Protein AF-A0A955PTB5-F1 (afdb_monomer_lite)

Radius of gyration: 37.7 Å; chains: 1; bounding box: 106×89×121 Å

Secondary structure (DSSP, 8-state):
----------------------------HHHHHHHHHHHHHHHHHHHHHHHHHHHHHHHHHHHHHHHHHHHHHHHHHHHHHHHHTT-HHHHHHHHHHHHTSTT--EEEEE-TTS-EEEEEE--EEEETTTTEEETTS-----GGGGHHHHS---TTS--PPEEEEEEEETTEEEEEE---TT--S-----TTPPEEEEEE----------HHHHHHHHHHHHHTSSS--

Foldseek 3Di:
DDDDDDDDDDDDDDDDDDPPPPPPDPQPPVNVVVVVVVVVVVVVVVVVVVVVVVVVVVVVVVVLVVVVQVLQVVCLVVCLVVLVVLVLVVVAVSQVVVVVPLQDAKDFRAHLVLHTSDIDGQADQDDPVVSHHDRVHGADADSVVCPVVSPDDDPPDDFGWDKWKWKDDPVDRYTDTPPPPDDPDDPPPRVRIDIHIDTHTDRDDDPPPPVVVVVVVVVVVVVVVPPDD

Sequence (229 aa):
MSVFSPRLPQPSSPLRTAPTAMPRGFLSLRAKFSLFVSLVIVLACSSLSGYLIQQEAEVMKGALLKTGMILVKTLNKVSVNRLIIQDTHYLEAMLDGALSAPEVIYAIARDQQGHVLVRKTKGKLVDTTKLTRDETQPIFPDDSLTEGLLSPARPNSKIEPLVTVLHTSPLKEGLLPDRSAERKGAEKFSIGSETIYDLALPVYRQERRLPTIDLLSEETLQDSRTVST

pLDDT: mean 73.27, std 17.28, range [37.66, 94.81]

Structure (mmCIF, N/CA/C/O backbone):
data_AF-A0A955PTB5-F1
#
_entry.id   AF-A0A955PTB5-F1
#
loop_
_atom_site.group_PDB
_atom_site.id
_atom_site.type_symbol
_atom_site.label_atom_id
_atom_site.label_alt_id
_atom_site.label_comp_id
_atom_site.label_asym_id
_atom_site.label_entity_id
_atom_site.label_seq_id
_atom_site.pdbx_PDB_ins_code
_atom_site.Cartn_x
_atom_site.Cartn_y
_atom_site.Cartn_z
_atom_site.occupancy
_atom_site.B_iso_or_equiv
_atom_site.auth_seq_id
_atom_site.auth_comp_id
_atom_site.auth_asym_id
_atom_site.auth_atom_id
_atom_site.pdbx_PDB_model_num
ATOM 1 N N . MET A 1 1 ? 71.196 -41.287 -84.121 1.00 42.47 1 MET A N 1
ATOM 2 C CA . MET A 1 1 ? 71.663 -39.954 -83.688 1.00 42.47 1 MET A CA 1
ATOM 3 C C . MET A 1 1 ? 70.924 -39.589 -82.415 1.00 42.47 1 MET A C 1
ATOM 5 O O . MET A 1 1 ? 69.705 -39.504 -82.421 1.00 42.47 1 MET A O 1
ATOM 9 N N . SER A 1 2 ? 71.678 -39.508 -81.327 1.00 40.59 2 SER A N 1
ATOM 10 C CA . SER A 1 2 ? 71.269 -39.240 -79.951 1.00 40.59 2 SER A CA 1
ATOM 11 C C . SER A 1 2 ? 71.511 -37.775 -79.590 1.00 40.59 2 SER A C 1
ATOM 13 O O . SER A 1 2 ? 72.622 -37.306 -79.813 1.00 40.59 2 SER A O 1
ATOM 15 N N . VAL A 1 3 ? 70.545 -37.117 -78.949 1.00 44.41 3 VAL A N 1
ATOM 16 C CA . VAL A 1 3 ? 70.729 -36.000 -77.992 1.00 44.41 3 VAL A CA 1
ATOM 17 C C . VAL A 1 3 ? 69.474 -36.059 -77.095 1.00 44.41 3 VAL A C 1
ATOM 19 O O . VAL A 1 3 ? 68.382 -35.857 -77.606 1.00 44.41 3 VAL A O 1
ATOM 22 N N . PHE A 1 4 ? 69.427 -36.635 -75.889 1.00 40.72 4 PHE A N 1
ATOM 23 C CA . PHE A 1 4 ? 70.147 -36.448 -74.616 1.00 40.72 4 PHE A CA 1
ATOM 24 C C . PHE A 1 4 ? 69.832 -35.133 -73.860 1.00 40.72 4 PHE A C 1
ATOM 26 O O . PHE A 1 4 ? 70.528 -34.143 -74.034 1.00 40.72 4 PHE A O 1
ATOM 33 N N . SER A 1 5 ? 68.841 -35.246 -72.949 1.00 44.94 5 SER A N 1
ATOM 34 C CA . SER A 1 5 ? 68.784 -34.718 -71.558 1.00 44.94 5 SER A CA 1
ATOM 35 C C . SER A 1 5 ? 68.643 -33.196 -71.305 1.00 44.94 5 SER A C 1
ATOM 37 O O . SER A 1 5 ? 68.989 -32.418 -72.183 1.00 44.94 5 SER A O 1
ATOM 39 N N . PRO A 1 6 ? 68.177 -32.732 -70.110 1.00 54.66 6 PRO A N 1
ATOM 40 C CA . PRO A 1 6 ? 68.078 -33.459 -68.834 1.00 54.66 6 PRO A CA 1
ATOM 41 C C . PRO A 1 6 ? 66.772 -33.294 -68.022 1.00 54.66 6 PRO A C 1
ATOM 43 O O . PRO A 1 6 ? 65.914 -32.451 -68.267 1.00 54.66 6 PRO A O 1
ATOM 46 N N . ARG A 1 7 ? 66.677 -34.137 -66.989 1.00 45.28 7 ARG A N 1
ATOM 47 C CA . ARG A 1 7 ? 65.735 -34.089 -65.863 1.00 45.28 7 ARG A CA 1
ATOM 48 C C . ARG A 1 7 ? 66.449 -33.511 -64.625 1.00 45.28 7 ARG A C 1
ATOM 50 O O . ARG A 1 7 ? 67.647 -33.746 -64.491 1.00 45.28 7 ARG A O 1
ATOM 57 N N . LEU A 1 8 ? 65.645 -32.966 -63.694 1.00 48.41 8 LEU A N 1
ATOM 58 C CA . LEU A 1 8 ? 65.881 -32.678 -62.249 1.00 48.41 8 LEU A CA 1
ATOM 59 C C . LEU A 1 8 ? 66.489 -31.299 -61.895 1.00 48.41 8 LEU A C 1
ATOM 61 O O . LEU A 1 8 ? 67.198 -30.756 -62.737 1.00 48.41 8 LEU A O 1
ATOM 65 N N . PRO A 1 9 ? 66.265 -30.728 -60.677 1.00 47.78 9 PRO A N 1
ATOM 66 C CA . PRO A 1 9 ? 65.676 -31.305 -59.447 1.00 47.78 9 PRO A CA 1
ATOM 67 C C . PRO A 1 9 ? 64.563 -30.465 -58.748 1.00 47.78 9 PRO A C 1
ATOM 69 O O . PRO A 1 9 ? 64.366 -29.286 -59.021 1.00 47.78 9 PRO A O 1
ATOM 72 N N . GLN A 1 10 ? 63.855 -31.085 -57.790 1.00 54.22 10 GLN A N 1
ATOM 73 C CA . GLN A 1 10 ? 63.069 -30.406 -56.738 1.00 54.22 10 GLN A CA 1
ATOM 74 C C . GLN A 1 10 ? 63.973 -29.606 -55.781 1.00 54.22 10 GLN A C 1
ATOM 76 O O . GLN A 1 10 ? 65.115 -30.006 -55.547 1.00 54.22 10 GLN A O 1
ATOM 81 N N . PRO A 1 11 ? 63.408 -28.598 -55.092 1.00 49.19 11 PRO A N 1
ATOM 82 C CA . PRO A 1 11 ? 63.666 -28.460 -53.663 1.00 49.19 11 PRO A CA 1
ATOM 83 C C . PRO A 1 11 ? 62.384 -28.336 -52.820 1.00 49.19 11 PRO A C 1
ATOM 85 O O . PRO A 1 11 ? 61.310 -27.940 -53.264 1.00 49.19 11 PRO A O 1
ATOM 88 N N . SER A 1 12 ? 62.558 -28.740 -51.573 1.00 46.41 12 SER A N 1
ATOM 89 C CA . SER A 1 12 ? 61.626 -29.009 -50.482 1.00 46.41 12 SER A CA 1
ATOM 90 C C . SER A 1 12 ? 61.114 -27.780 -49.702 1.00 46.41 12 SER A C 1
ATOM 92 O O . SER A 1 12 ? 61.920 -26.917 -49.363 1.00 46.41 12 SER A O 1
ATOM 94 N N . SER A 1 13 ? 59.843 -27.852 -49.256 1.00 46.00 13 SER A N 1
ATOM 95 C CA . SER A 1 13 ? 59.276 -27.271 -48.002 1.00 46.00 13 SER A CA 1
ATOM 96 C C . SER A 1 13 ? 59.160 -25.727 -47.894 1.00 46.00 13 SER A C 1
ATOM 98 O O . SER A 1 13 ? 59.778 -25.034 -48.695 1.00 46.00 13 SER A O 1
ATOM 100 N N . PRO A 1 14 ? 58.446 -25.118 -46.905 1.00 47.97 14 PRO A N 1
ATOM 101 C CA . PRO A 1 14 ? 57.548 -25.642 -45.865 1.00 47.97 14 PRO A CA 1
ATOM 102 C C . PRO A 1 14 ? 56.158 -24.944 -45.792 1.00 47.97 14 PRO A C 1
ATOM 104 O O . PRO A 1 14 ? 55.876 -23.931 -46.428 1.00 47.97 14 PRO A O 1
ATOM 107 N N . LEU A 1 15 ? 55.307 -25.499 -44.927 1.00 51.06 15 LEU A N 1
ATOM 108 C CA . LEU A 1 15 ? 54.172 -24.884 -44.231 1.00 51.06 15 LEU A CA 1
ATOM 109 C C . LEU A 1 15 ? 54.297 -23.351 -44.055 1.00 51.06 15 LEU A C 1
ATOM 111 O O . LEU A 1 15 ? 55.147 -22.877 -43.302 1.00 51.06 15 LEU A O 1
ATOM 115 N N . ARG A 1 16 ? 53.400 -22.573 -44.675 1.00 39.41 16 ARG A N 1
ATOM 116 C CA . ARG A 1 16 ? 53.134 -21.183 -44.278 1.00 39.41 16 ARG A CA 1
ATOM 117 C C . ARG A 1 16 ? 51.718 -21.122 -43.728 1.00 39.41 16 ARG A C 1
ATOM 119 O O . ARG A 1 16 ? 50.746 -21.007 -44.468 1.00 39.41 16 ARG A O 1
ATOM 126 N N . THR A 1 17 ? 51.628 -21.252 -42.409 1.00 50.12 17 THR A N 1
ATOM 127 C CA . THR A 1 17 ? 50.539 -20.709 -41.601 1.00 50.12 17 THR A CA 1
ATOM 128 C C . THR A 1 17 ? 50.196 -19.327 -42.144 1.00 50.12 17 THR A C 1
ATOM 130 O O . THR A 1 17 ? 51.032 -18.425 -42.120 1.00 50.12 17 THR A O 1
ATOM 133 N N . ALA A 1 18 ? 48.990 -19.165 -42.687 1.00 47.66 18 ALA A N 1
ATOM 134 C CA . ALA A 1 18 ? 48.447 -17.839 -42.910 1.00 47.66 18 ALA A CA 1
ATOM 135 C C . ALA A 1 18 ? 48.370 -17.182 -41.524 1.00 47.66 18 ALA A C 1
ATOM 137 O O . ALA A 1 18 ? 47.635 -17.685 -40.670 1.00 47.66 18 ALA A O 1
ATOM 138 N N . PRO A 1 19 ? 49.139 -16.117 -41.240 1.00 47.72 19 PRO A N 1
A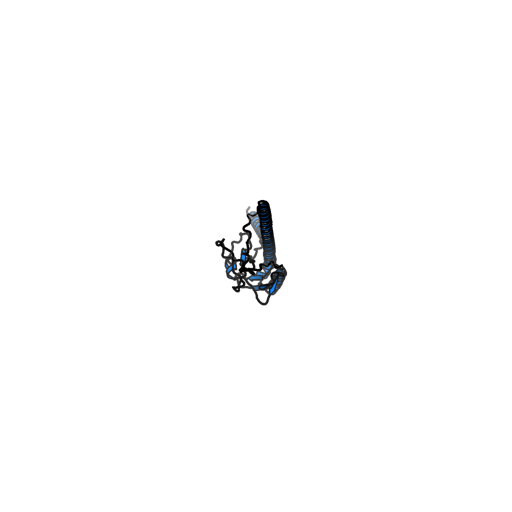TOM 139 C CA . PRO A 1 19 ? 48.825 -15.318 -40.081 1.00 47.72 19 PRO A CA 1
ATOM 140 C C . PRO A 1 19 ? 47.444 -14.741 -40.363 1.00 47.72 19 PRO A C 1
ATOM 142 O O . PRO A 1 19 ? 47.218 -14.139 -41.416 1.00 47.72 19 PRO A O 1
ATOM 145 N N . THR A 1 20 ? 46.516 -14.967 -39.441 1.00 51.47 20 THR A N 1
ATOM 146 C CA . THR A 1 20 ? 45.259 -14.240 -39.324 1.00 51.47 20 THR A CA 1
ATOM 147 C C . THR A 1 20 ? 45.619 -12.761 -39.269 1.00 51.47 20 THR A C 1
ATOM 149 O O . THR A 1 20 ? 45.890 -12.199 -38.207 1.00 51.47 20 THR A O 1
ATOM 152 N N . ALA A 1 21 ? 45.732 -12.139 -40.440 1.00 43.44 21 ALA A N 1
ATOM 153 C CA . ALA A 1 21 ? 45.912 -10.717 -40.586 1.00 43.44 21 ALA A CA 1
ATOM 154 C C . ALA A 1 21 ? 44.583 -10.106 -40.161 1.00 43.44 21 ALA A C 1
ATOM 156 O O . ALA A 1 21 ? 43.706 -9.862 -40.979 1.00 43.44 21 ALA A O 1
ATOM 157 N N . MET A 1 22 ? 44.420 -9.926 -38.850 1.00 55.88 22 MET A N 1
ATOM 158 C CA . MET A 1 22 ? 43.481 -8.970 -38.292 1.00 55.88 22 MET A CA 1
ATOM 159 C C . MET A 1 22 ? 43.759 -7.661 -39.028 1.00 55.88 22 MET A C 1
ATOM 161 O O . MET A 1 22 ? 44.851 -7.104 -38.850 1.00 55.88 22 MET A O 1
ATOM 165 N N . PRO A 1 23 ? 42.852 -7.177 -39.891 1.00 50.97 23 PRO A N 1
ATOM 166 C CA . PRO A 1 23 ? 43.080 -5.910 -40.537 1.00 50.97 23 PRO A CA 1
ATOM 167 C C . PRO A 1 23 ? 42.984 -4.855 -39.436 1.00 50.97 23 PRO A C 1
ATOM 169 O O . PRO A 1 23 ? 41.899 -4.430 -39.047 1.00 50.97 23 PRO A O 1
ATOM 172 N N . ARG A 1 24 ? 44.136 -4.397 -38.934 1.00 56.50 24 ARG A N 1
ATOM 173 C CA . ARG A 1 24 ? 44.277 -3.067 -38.331 1.00 56.50 24 ARG A CA 1
ATOM 174 C C . ARG A 1 24 ? 44.126 -2.045 -39.459 1.00 56.50 24 ARG A C 1
ATOM 176 O O . ARG A 1 24 ? 45.070 -1.372 -39.854 1.00 56.50 24 ARG A O 1
ATOM 183 N N . GLY A 1 25 ? 42.934 -2.015 -40.045 1.00 54.41 25 GLY A N 1
ATOM 184 C CA . GLY A 1 25 ? 42.531 -1.047 -41.042 1.00 54.41 25 GLY A CA 1
ATOM 185 C C . GLY A 1 25 ? 42.157 0.230 -40.319 1.00 54.41 25 GLY A C 1
ATOM 186 O O . GLY A 1 25 ? 41.297 0.226 -39.439 1.00 54.41 25 GLY A O 1
ATOM 187 N N . PHE A 1 26 ? 42.809 1.329 -40.679 1.00 57.47 26 PHE A N 1
ATOM 188 C CA . PHE A 1 26 ? 42.337 2.661 -40.346 1.00 57.47 26 PHE A CA 1
ATOM 189 C C . PHE A 1 26 ? 40.867 2.761 -40.775 1.00 57.47 26 PHE A C 1
ATOM 191 O O . PHE A 1 26 ? 40.5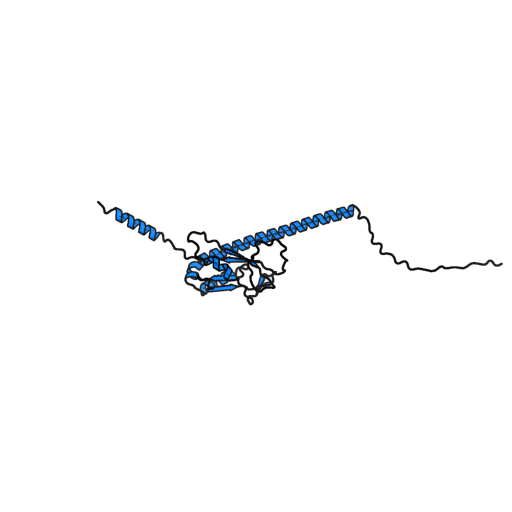65 2.783 -41.966 1.00 57.47 26 PHE A O 1
ATOM 198 N N . LEU A 1 27 ? 39.948 2.748 -39.803 1.00 59.88 27 LEU A N 1
ATOM 199 C CA . LEU A 1 27 ? 38.515 2.897 -40.046 1.00 59.88 27 LEU A CA 1
ATOM 200 C C . LEU A 1 27 ? 38.305 4.167 -40.876 1.00 59.88 27 LEU A C 1
ATOM 202 O O . LEU A 1 27 ? 38.602 5.271 -40.410 1.00 59.88 27 LEU A O 1
ATOM 206 N N . SER A 1 28 ? 37.839 3.988 -42.115 1.00 70.12 28 SER A N 1
ATOM 207 C CA . SER A 1 28 ? 37.487 5.068 -43.039 1.00 70.12 28 SER A CA 1
ATOM 208 C C . SER A 1 28 ? 36.640 6.121 -42.320 1.00 70.12 28 SER A C 1
ATOM 210 O O . SER A 1 28 ? 35.804 5.780 -41.481 1.00 70.12 28 SER A O 1
ATOM 212 N N . LEU A 1 29 ? 36.828 7.403 -42.650 1.00 73.94 29 LEU A N 1
ATOM 213 C CA . LEU A 1 29 ? 36.071 8.524 -42.073 1.00 73.94 29 LEU A CA 1
ATOM 214 C C . LEU A 1 29 ? 34.550 8.269 -42.105 1.00 73.94 29 LEU A C 1
ATOM 216 O O . LEU A 1 29 ? 33.837 8.633 -41.174 1.00 73.94 29 LEU A O 1
ATOM 220 N N . ARG A 1 30 ? 34.075 7.554 -43.137 1.00 80.88 30 ARG A N 1
ATOM 221 C CA . ARG A 1 30 ? 32.679 7.117 -43.292 1.00 80.88 30 ARG A CA 1
ATOM 222 C C . ARG A 1 30 ? 32.228 6.147 -42.193 1.00 80.88 30 ARG A C 1
ATOM 224 O O . ARG A 1 30 ? 31.132 6.301 -41.669 1.00 80.88 30 ARG A O 1
ATOM 231 N N . ALA A 1 31 ? 33.075 5.193 -41.806 1.00 83.56 31 ALA A N 1
ATOM 232 C CA . ALA A 1 31 ? 32.787 4.256 -40.718 1.00 83.56 31 ALA A CA 1
ATOM 233 C C . ALA A 1 31 ? 32.791 4.961 -39.352 1.00 83.56 31 ALA A C 1
ATOM 235 O O . ALA A 1 31 ? 31.928 4.694 -38.523 1.00 83.56 31 ALA A O 1
ATOM 236 N N . LYS A 1 32 ? 33.708 5.916 -39.138 1.00 83.50 32 LYS A N 1
ATOM 237 C CA . LYS A 1 32 ? 33.742 6.740 -37.917 1.00 83.50 32 LYS A CA 1
ATOM 238 C C . LYS A 1 32 ? 32.511 7.640 -37.793 1.00 83.50 32 LYS A C 1
ATOM 240 O O . LYS A 1 32 ? 31.937 7.721 -36.714 1.00 83.50 32 LYS A O 1
ATOM 245 N N . PHE A 1 33 ? 32.086 8.266 -38.892 1.00 88.00 33 PHE A N 1
ATOM 246 C CA . PHE A 1 33 ? 30.862 9.068 -38.935 1.00 88.00 33 PHE A CA 1
ATOM 247 C C . PHE A 1 33 ? 29.620 8.209 -38.677 1.00 88.00 33 PHE A C 1
ATOM 249 O O . PHE A 1 33 ? 28.802 8.558 -37.834 1.00 88.00 33 PHE A O 1
ATOM 256 N N . SER A 1 34 ? 29.515 7.048 -39.329 1.00 89.56 34 SER A N 1
ATOM 257 C CA . SER A 1 34 ? 28.403 6.118 -39.104 1.00 89.56 34 SER A CA 1
ATOM 258 C C . SER A 1 34 ? 28.340 5.633 -37.653 1.00 89.56 34 SER A C 1
ATOM 260 O O . SER A 1 34 ? 27.254 5.578 -37.081 1.00 89.56 34 SER A O 1
ATOM 262 N N . LEU A 1 35 ? 29.488 5.320 -37.043 1.00 89.00 35 LEU A N 1
ATOM 263 C CA . LEU A 1 35 ? 29.558 4.912 -35.641 1.00 89.00 35 LEU A CA 1
ATOM 264 C C . LEU A 1 35 ? 29.152 6.063 -34.717 1.00 89.00 35 LEU A C 1
ATOM 266 O O . LEU A 1 35 ? 28.338 5.862 -33.821 1.00 89.00 35 LEU A O 1
ATOM 270 N N . PHE A 1 36 ? 29.647 7.275 -34.973 1.00 91.50 36 PHE A N 1
ATOM 271 C CA . PHE A 1 36 ? 29.280 8.466 -34.209 1.00 91.50 36 PHE A CA 1
ATOM 272 C C . PHE A 1 36 ? 27.771 8.738 -34.256 1.00 91.50 36 PHE A C 1
ATOM 274 O O . PHE A 1 36 ? 27.152 8.910 -33.210 1.00 91.50 36 PHE A O 1
ATOM 281 N N . VAL A 1 37 ? 27.158 8.695 -35.442 1.00 91.12 37 VAL A N 1
ATOM 282 C CA . VAL A 1 37 ? 25.707 8.885 -35.594 1.00 91.12 37 VAL A CA 1
ATOM 283 C C . VAL A 1 37 ? 24.931 7.796 -34.851 1.00 91.12 37 VAL A C 1
ATOM 285 O O . VAL A 1 37 ? 23.993 8.111 -34.123 1.00 91.12 37 VAL A O 1
ATOM 288 N N . SER A 1 38 ? 25.344 6.528 -34.959 1.00 92.88 38 SER A N 1
ATOM 289 C CA . SER A 1 38 ? 24.692 5.438 -34.221 1.00 92.88 38 SER A CA 1
ATOM 290 C C . SER A 1 38 ? 24.800 5.612 -32.703 1.00 92.88 38 SER A C 1
ATOM 292 O O . SER A 1 38 ? 23.820 5.407 -31.994 1.00 92.88 38 SER A O 1
ATOM 294 N N . LEU A 1 39 ? 25.955 6.069 -32.207 1.00 92.62 39 LEU A N 1
ATOM 295 C CA . LEU A 1 39 ? 26.175 6.336 -30.789 1.00 92.62 39 LEU A CA 1
ATOM 296 C C . LEU A 1 39 ? 25.266 7.463 -30.292 1.00 92.62 39 LEU A C 1
ATOM 298 O O . LEU A 1 39 ? 24.661 7.334 -29.232 1.00 92.62 39 LEU A O 1
ATOM 302 N N . VAL A 1 40 ? 25.135 8.542 -31.069 1.00 94.81 40 VAL A N 1
ATOM 303 C CA . VAL A 1 40 ? 24.234 9.657 -30.745 1.00 94.81 40 VAL A CA 1
ATOM 304 C C . VAL A 1 40 ? 22.781 9.183 -30.683 1.00 94.81 40 VAL A C 1
ATOM 306 O O . VAL A 1 40 ? 22.076 9.537 -29.741 1.00 94.81 40 VAL A O 1
ATOM 309 N N . ILE A 1 41 ? 22.343 8.341 -31.625 1.00 94.50 41 ILE A N 1
ATOM 310 C CA . ILE A 1 41 ? 20.986 7.772 -31.615 1.00 94.50 41 ILE A CA 1
ATOM 311 C C . ILE A 1 41 ? 20.772 6.905 -30.369 1.00 94.50 41 ILE A C 1
ATOM 313 O O . ILE A 1 41 ? 19.784 7.094 -29.667 1.00 94.50 41 ILE A O 1
ATOM 317 N N . VAL A 1 42 ? 21.703 6.001 -30.046 1.00 94.62 42 VAL A N 1
ATOM 318 C CA . VAL A 1 42 ? 21.603 5.145 -28.851 1.00 94.62 42 VAL A CA 1
ATOM 319 C C . VAL A 1 42 ? 21.555 5.984 -27.574 1.00 94.62 42 VAL A C 1
ATOM 321 O O . VAL A 1 42 ? 20.728 5.715 -26.705 1.00 94.62 42 VAL A O 1
ATOM 324 N N . LEU A 1 43 ? 22.378 7.032 -27.469 1.00 93.06 43 LEU A N 1
ATOM 325 C CA . LEU A 1 43 ? 22.353 7.950 -26.329 1.00 93.06 43 LEU A CA 1
ATOM 326 C C . LEU A 1 43 ? 21.020 8.695 -26.224 1.00 93.06 43 LEU A C 1
ATOM 328 O O . LEU A 1 43 ? 20.468 8.789 -25.127 1.00 93.06 43 LEU A O 1
ATOM 332 N N . ALA A 1 44 ? 20.477 9.182 -27.340 1.00 93.69 44 ALA A N 1
ATOM 333 C CA . ALA A 1 44 ? 19.186 9.861 -27.366 1.00 93.69 44 ALA A CA 1
ATOM 334 C C . ALA A 1 44 ? 18.046 8.915 -26.957 1.00 93.69 44 ALA A C 1
ATOM 336 O O . ALA A 1 44 ? 17.261 9.250 -26.071 1.00 93.69 44 ALA A O 1
ATOM 337 N N . CYS A 1 45 ? 17.993 7.708 -27.528 1.00 91.94 45 CYS A N 1
ATOM 338 C CA . CYS A 1 45 ? 16.999 6.691 -27.187 1.00 91.94 45 CYS A CA 1
ATOM 339 C C . CYS A 1 45 ? 17.122 6.229 -25.731 1.00 91.94 45 CYS A C 1
ATOM 341 O O . CYS A 1 45 ? 16.105 6.062 -25.063 1.00 91.94 45 CYS A O 1
ATOM 343 N N . SER A 1 46 ? 18.342 6.062 -25.217 1.00 91.00 46 SER A N 1
ATOM 344 C CA . SER A 1 46 ? 18.581 5.708 -23.815 1.00 91.00 46 SER A CA 1
ATOM 345 C C . SER A 1 46 ? 18.141 6.826 -22.871 1.00 91.00 46 SER A C 1
ATOM 347 O O . SER A 1 46 ? 17.519 6.547 -21.849 1.00 91.00 46 SER A O 1
ATOM 349 N N . SER A 1 47 ? 18.437 8.082 -23.216 1.00 90.75 47 SER A N 1
ATOM 350 C CA . SER A 1 47 ? 18.037 9.251 -22.425 1.00 90.75 47 SER A CA 1
ATOM 351 C C . SER A 1 47 ? 16.520 9.394 -22.396 1.00 90.75 47 SER A C 1
ATOM 353 O O . SER A 1 47 ? 15.939 9.557 -21.328 1.00 90.75 47 SER A O 1
ATOM 355 N N . LEU A 1 48 ? 15.873 9.261 -23.557 1.00 90.62 48 LEU A N 1
ATOM 356 C CA . LEU A 1 48 ? 14.421 9.327 -23.667 1.00 90.62 48 LEU A CA 1
ATOM 357 C C . LEU A 1 48 ? 13.748 8.170 -22.920 1.00 90.62 48 LEU A C 1
ATOM 359 O O . LEU A 1 48 ? 12.807 8.406 -22.173 1.00 90.62 48 LEU A O 1
ATOM 363 N N . S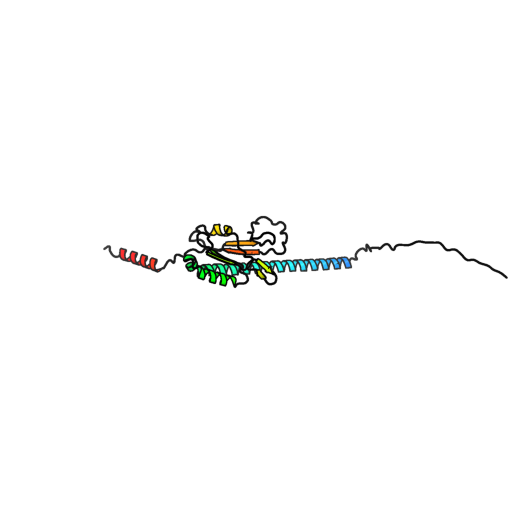ER A 1 49 ? 14.258 6.943 -23.058 1.00 89.94 49 SER A N 1
ATOM 364 C CA . SER A 1 49 ? 13.734 5.781 -22.327 1.00 89.94 49 SER A CA 1
ATOM 365 C C . SER A 1 49 ? 13.852 5.981 -20.816 1.00 89.94 49 SER A C 1
ATOM 367 O O . SER A 1 49 ? 12.886 5.767 -20.091 1.00 89.94 49 SER A O 1
ATOM 369 N N . GLY A 1 50 ? 15.008 6.454 -20.336 1.00 86.94 50 GLY A N 1
ATOM 370 C CA . GLY A 1 50 ? 15.208 6.761 -18.920 1.00 86.94 50 GLY A CA 1
ATOM 371 C C . GLY A 1 50 ? 14.285 7.873 -18.414 1.00 86.94 50 GLY A C 1
ATOM 372 O O . GLY A 1 50 ? 13.731 7.753 -17.324 1.00 86.94 50 GLY A O 1
ATOM 373 N N . TYR A 1 51 ? 14.078 8.920 -19.214 1.00 90.44 51 TYR A N 1
ATOM 374 C CA . TYR A 1 51 ? 13.179 10.026 -18.880 1.00 90.44 51 TYR A CA 1
ATOM 375 C C . TYR A 1 51 ? 11.719 9.573 -18.766 1.00 90.44 51 TYR A C 1
ATOM 377 O O . TYR A 1 51 ? 11.054 9.901 -17.787 1.00 90.44 51 TYR A O 1
ATOM 385 N N . LEU A 1 52 ? 11.237 8.774 -19.723 1.00 84.69 52 LEU A N 1
ATOM 386 C CA . LEU A 1 52 ? 9.863 8.267 -19.709 1.00 84.69 52 LEU A CA 1
ATOM 387 C C . LEU A 1 52 ? 9.600 7.370 -18.493 1.00 84.69 52 LEU A C 1
ATOM 389 O O . LEU A 1 52 ? 8.577 7.533 -17.836 1.00 84.69 52 LEU A O 1
ATOM 393 N N . ILE A 1 53 ? 10.548 6.495 -18.141 1.00 83.50 53 ILE A N 1
ATOM 394 C CA . ILE A 1 53 ? 10.442 5.630 -16.954 1.00 83.50 53 ILE A CA 1
ATOM 395 C C . ILE A 1 53 ? 10.354 6.465 -15.670 1.00 83.50 53 ILE A C 1
ATOM 397 O O . ILE A 1 53 ? 9.547 6.170 -14.791 1.00 83.50 53 ILE A O 1
ATOM 401 N N . GLN A 1 54 ? 11.168 7.518 -15.550 1.00 78.94 54 GLN A N 1
ATOM 402 C CA . GLN A 1 54 ? 11.132 8.406 -14.384 1.00 78.94 54 GLN A CA 1
ATOM 403 C C . GLN A 1 54 ? 9.805 9.161 -14.294 1.00 78.94 54 GLN A C 1
ATOM 405 O O . GLN A 1 54 ? 9.207 9.226 -13.221 1.00 78.94 54 GLN A O 1
ATOM 410 N N . GLN A 1 55 ? 9.319 9.684 -15.421 1.00 81.62 55 GLN A N 1
ATOM 411 C CA . GLN A 1 55 ? 8.058 10.413 -15.470 1.00 81.62 55 GLN A CA 1
ATOM 412 C C . GLN A 1 55 ? 6.871 9.519 -15.093 1.00 81.62 55 GLN A C 1
ATOM 414 O O . GLN A 1 55 ? 6.017 9.921 -14.303 1.00 81.62 55 GLN A O 1
ATOM 419 N N . GLU A 1 56 ? 6.820 8.299 -15.626 1.00 82.19 56 GLU A N 1
ATOM 420 C CA . GLU A 1 56 ? 5.775 7.333 -15.293 1.00 82.19 56 GLU A CA 1
ATOM 421 C C . GLU A 1 56 ? 5.814 6.958 -13.805 1.00 82.19 56 GLU A C 1
ATOM 423 O O . GLU A 1 56 ? 4.776 6.971 -13.138 1.00 82.19 56 GLU A O 1
ATOM 428 N N . ALA A 1 57 ? 7.009 6.729 -13.251 1.00 79.31 57 ALA A N 1
ATOM 429 C CA . ALA A 1 57 ? 7.184 6.423 -11.834 1.00 79.31 57 ALA A CA 1
ATOM 430 C C . ALA A 1 57 ? 6.712 7.568 -10.918 1.00 79.31 57 ALA A C 1
ATOM 432 O O . ALA A 1 57 ? 6.052 7.323 -9.904 1.00 79.31 57 ALA A O 1
ATOM 433 N N . GLU A 1 58 ? 7.003 8.825 -11.266 1.00 81.06 58 GLU A N 1
ATOM 434 C CA . GLU A 1 58 ? 6.554 9.989 -10.494 1.00 81.06 58 GLU A CA 1
ATOM 435 C C . GLU A 1 58 ? 5.035 10.171 -10.539 1.00 81.06 58 GLU A C 1
ATOM 437 O O . GLU A 1 58 ? 4.406 10.417 -9.503 1.00 81.06 58 GLU A O 1
ATOM 442 N N . VAL A 1 59 ? 4.428 10.012 -11.718 1.00 82.94 59 VAL A N 1
ATOM 443 C CA . VAL A 1 59 ? 2.972 10.103 -11.883 1.00 82.94 59 VAL A CA 1
ATOM 444 C C . VAL A 1 59 ? 2.274 8.989 -11.107 1.00 82.94 59 VAL A C 1
ATOM 446 O O . VAL A 1 59 ? 1.316 9.260 -10.378 1.00 82.94 59 VAL A O 1
ATOM 449 N N . MET A 1 60 ? 2.778 7.756 -11.197 1.00 81.88 60 MET A N 1
ATOM 450 C CA . MET A 1 60 ? 2.238 6.610 -10.467 1.00 81.88 60 MET A CA 1
ATOM 451 C C . MET A 1 60 ? 2.339 6.815 -8.952 1.00 81.88 60 MET A C 1
ATOM 453 O O . MET A 1 60 ? 1.349 6.633 -8.240 1.00 81.88 60 MET A O 1
ATOM 457 N N . LYS A 1 61 ? 3.490 7.286 -8.454 1.00 85.44 61 LYS A N 1
ATOM 458 C CA . LYS A 1 61 ? 3.675 7.651 -7.042 1.00 85.44 61 LYS A CA 1
ATOM 459 C C . LYS A 1 61 ? 2.666 8.710 -6.597 1.00 85.44 61 LYS A C 1
ATOM 461 O O . LYS A 1 61 ? 2.043 8.569 -5.544 1.00 85.44 61 LYS A O 1
ATOM 466 N N . GLY A 1 62 ? 2.497 9.772 -7.384 1.00 83.81 62 GLY A N 1
ATOM 467 C CA . GLY A 1 62 ? 1.559 10.852 -7.080 1.00 83.81 62 GLY A CA 1
ATOM 468 C C . GLY A 1 62 ? 0.110 10.367 -7.012 1.00 83.81 62 GLY A C 1
ATOM 469 O O . GLY A 1 62 ? -0.619 10.722 -6.082 1.00 83.81 62 GLY A O 1
ATOM 470 N N . ALA A 1 63 ? -0.297 9.518 -7.957 1.00 82.81 63 ALA A N 1
ATOM 471 C CA . ALA A 1 63 ? -1.620 8.906 -7.971 1.00 82.81 63 ALA A CA 1
ATOM 472 C C . ALA A 1 63 ? -1.844 8.008 -6.744 1.00 82.81 63 ALA A C 1
ATOM 474 O O . ALA A 1 63 ? -2.857 8.157 -6.061 1.00 82.81 63 ALA A O 1
ATOM 475 N N . LEU A 1 64 ? -0.874 7.149 -6.416 1.00 85.44 64 LEU A N 1
ATOM 476 C CA . LEU A 1 64 ? -0.942 6.233 -5.278 1.00 85.44 64 LEU A CA 1
ATOM 477 C C . LEU A 1 64 ? -1.098 6.983 -3.950 1.00 85.44 64 LEU A C 1
ATOM 479 O O . LEU A 1 64 ? -2.010 6.695 -3.172 1.00 85.44 64 LEU A O 1
ATOM 483 N N . LEU A 1 65 ? -0.262 8.000 -3.720 1.00 87.44 65 LEU A N 1
ATOM 484 C CA . LEU A 1 65 ? -0.345 8.828 -2.518 1.00 87.44 65 LEU A CA 1
ATOM 485 C C . LEU A 1 65 ? -1.676 9.576 -2.447 1.00 87.44 65 LEU A C 1
ATOM 487 O O . LEU A 1 65 ? -2.312 9.604 -1.396 1.00 87.44 65 LEU A O 1
ATOM 491 N N . LYS A 1 66 ? -2.145 10.153 -3.558 1.00 86.69 66 LYS A N 1
ATOM 492 C CA . LYS A 1 66 ? -3.434 10.853 -3.594 1.00 86.69 66 LYS A CA 1
ATOM 493 C C . LYS A 1 66 ? -4.591 9.918 -3.234 1.00 86.69 66 LYS A C 1
ATOM 495 O O . LYS A 1 66 ? -5.433 10.295 -2.417 1.00 86.69 66 LYS A O 1
ATOM 500 N N . THR A 1 67 ? -4.620 8.715 -3.800 1.00 86.81 67 THR A N 1
ATOM 501 C CA . THR A 1 67 ? -5.652 7.711 -3.518 1.00 86.81 67 THR A CA 1
ATOM 502 C C . THR A 1 67 ? -5.599 7.255 -2.063 1.00 86.81 67 THR A C 1
ATOM 504 O O . THR A 1 67 ? -6.619 7.322 -1.376 1.00 86.81 67 THR A O 1
ATOM 507 N N . GLY A 1 68 ? -4.416 6.902 -1.549 1.00 84.88 68 GLY A N 1
ATOM 508 C CA . GLY A 1 68 ? -4.238 6.512 -0.146 1.00 84.88 68 GLY A CA 1
ATOM 509 C C . GLY A 1 68 ? -4.682 7.608 0.827 1.00 84.88 68 GLY A C 1
ATOM 510 O O . GLY A 1 68 ? -5.398 7.346 1.792 1.00 84.88 68 GLY A O 1
ATOM 511 N N . MET A 1 69 ? -4.350 8.867 0.530 1.00 87.69 69 MET A N 1
ATOM 512 C CA . MET A 1 69 ? -4.756 10.023 1.335 1.00 87.69 69 MET A CA 1
ATOM 513 C C . MET A 1 69 ? -6.274 10.207 1.377 1.00 87.69 69 MET A C 1
ATOM 515 O O . MET A 1 69 ? -6.829 10.539 2.428 1.00 87.69 69 MET A O 1
ATOM 519 N N . ILE A 1 70 ? -6.954 10.028 0.242 1.00 86.56 70 ILE A N 1
ATOM 520 C CA . ILE A 1 70 ? -8.418 10.103 0.168 1.00 86.56 70 ILE A CA 1
ATOM 521 C C . ILE A 1 70 ? -9.037 8.957 0.967 1.00 86.56 70 ILE A C 1
ATOM 523 O O . ILE A 1 70 ? -9.959 9.198 1.751 1.00 86.56 70 ILE A O 1
ATOM 527 N N . LEU A 1 71 ? -8.511 7.740 0.811 1.00 87.50 71 LEU A N 1
ATOM 528 C CA . LEU A 1 71 ? -9.002 6.552 1.497 1.00 87.50 71 LEU A CA 1
ATOM 529 C C . LEU A 1 71 ? -8.898 6.716 3.016 1.00 87.50 71 LEU A C 1
ATOM 531 O O . LEU A 1 71 ? -9.914 6.661 3.702 1.00 87.50 71 LEU A O 1
ATOM 535 N N . VAL A 1 72 ? -7.711 7.031 3.537 1.00 87.38 72 VAL A N 1
ATOM 536 C CA . VAL A 1 72 ? -7.474 7.188 4.982 1.00 87.38 72 VAL A CA 1
ATOM 537 C C . VAL A 1 72 ? -8.317 8.319 5.579 1.00 87.38 72 VAL A C 1
ATOM 539 O O . VAL A 1 72 ? -8.903 8.160 6.649 1.00 87.38 72 VAL A O 1
ATOM 542 N N . LYS A 1 73 ? -8.464 9.452 4.878 1.00 87.31 73 LYS A N 1
ATOM 543 C CA . LYS A 1 73 ? -9.339 10.549 5.331 1.00 87.31 73 LYS A CA 1
ATOM 544 C C . LYS A 1 73 ? -10.811 10.149 5.364 1.00 87.31 73 LYS A C 1
ATOM 546 O O . LYS A 1 73 ? -11.533 10.564 6.269 1.00 87.31 73 LYS A O 1
ATOM 551 N N . THR A 1 74 ? -11.261 9.385 4.374 1.00 85.38 74 THR A N 1
ATOM 552 C CA . THR A 1 74 ? -12.650 8.922 4.291 1.00 85.38 74 THR A CA 1
ATOM 553 C C . THR A 1 74 ? -12.930 7.902 5.383 1.00 85.38 74 THR A C 1
ATOM 555 O O . THR A 1 74 ? -13.888 8.083 6.131 1.00 85.38 74 THR A O 1
ATOM 558 N N . LEU A 1 75 ? -12.048 6.909 5.537 1.00 85.38 75 LEU A N 1
ATOM 559 C CA . LEU A 1 75 ? -12.117 5.906 6.596 1.00 85.38 75 LEU A CA 1
ATOM 560 C C . LEU A 1 75 ? -12.140 6.559 7.974 1.00 85.38 75 LEU A C 1
ATOM 562 O O . LEU A 1 75 ? -13.018 6.237 8.765 1.00 85.38 75 LEU A O 1
ATOM 566 N N . ASN A 1 76 ? -11.269 7.535 8.246 1.00 85.06 76 ASN A N 1
ATOM 567 C CA . ASN A 1 76 ? -11.292 8.271 9.510 1.00 85.06 76 ASN A CA 1
ATOM 568 C C . ASN A 1 76 ? -12.678 8.888 9.763 1.00 85.06 76 ASN A C 1
ATOM 570 O O . ASN A 1 76 ? -13.312 8.577 10.766 1.00 85.06 76 ASN A O 1
ATOM 574 N N . LYS A 1 77 ? -13.214 9.657 8.806 1.00 84.50 77 LYS A N 1
ATOM 575 C CA . LYS A 1 77 ? -14.526 10.314 8.947 1.00 84.50 77 LYS A CA 1
ATOM 576 C C . LYS A 1 77 ? -15.677 9.346 9.230 1.00 84.50 77 LYS A C 1
ATOM 578 O O . LYS A 1 77 ? -16.536 9.668 10.046 1.00 84.50 77 LYS A O 1
ATOM 583 N N . VAL A 1 78 ? -15.723 8.196 8.556 1.00 83.00 78 VAL A N 1
ATOM 584 C CA . VAL A 1 78 ? -16.826 7.229 8.720 1.00 83.00 78 VAL A CA 1
ATOM 585 C C . VAL A 1 78 ? -16.646 6.318 9.934 1.00 83.00 78 VAL A C 1
ATOM 587 O O . VAL A 1 78 ? -17.628 5.793 10.455 1.00 83.00 78 VAL A O 1
ATOM 590 N N . SER A 1 79 ? -15.410 6.138 10.401 1.00 79.94 79 SER A N 1
ATOM 591 C CA . SER A 1 79 ? -15.083 5.201 11.477 1.00 79.94 79 SER A CA 1
AT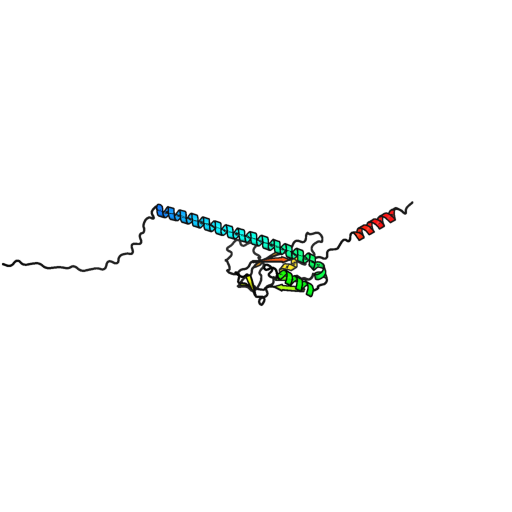OM 592 C C . SER A 1 79 ? -14.983 5.837 12.856 1.00 79.94 79 SER A C 1
ATOM 594 O O . SER A 1 79 ? -15.011 5.077 13.816 1.00 79.94 79 SER A O 1
ATOM 596 N N . VAL A 1 80 ? -14.948 7.174 12.999 1.00 82.81 80 VAL A N 1
ATOM 597 C CA . VAL A 1 80 ? -14.765 7.862 14.301 1.00 82.81 80 VAL A CA 1
ATOM 598 C C . VAL A 1 80 ? -15.601 7.233 15.417 1.00 82.81 80 VAL A C 1
ATOM 600 O O . VAL A 1 80 ? -15.060 6.759 16.411 1.00 82.81 80 VAL A O 1
ATOM 603 N N . ASN A 1 81 ? -16.924 7.174 15.243 1.00 80.44 81 ASN A N 1
ATOM 604 C CA . ASN A 1 81 ? -17.815 6.642 16.277 1.00 80.44 81 ASN A CA 1
ATOM 605 C C . ASN A 1 81 ? -17.588 5.148 16.531 1.00 80.44 81 ASN A C 1
ATOM 607 O O . ASN A 1 81 ? -17.675 4.712 17.673 1.00 80.44 81 ASN A O 1
ATOM 611 N N . ARG A 1 82 ? -17.297 4.376 15.479 1.00 80.81 82 ARG A N 1
ATOM 612 C CA . ARG A 1 82 ? -17.127 2.915 15.531 1.00 80.81 82 ARG A CA 1
ATOM 613 C C . ARG A 1 82 ? -15.797 2.507 16.159 1.00 80.81 82 ARG A C 1
ATOM 615 O O . ARG A 1 82 ? -15.756 1.533 16.898 1.00 80.81 82 ARG A O 1
ATOM 622 N N . LEU A 1 83 ? -14.751 3.296 15.934 1.00 79.50 83 LEU A N 1
ATOM 623 C CA . LEU A 1 83 ? -13.451 3.150 16.576 1.00 79.50 83 LEU A CA 1
ATOM 624 C C . LEU A 1 83 ? -13.529 3.518 18.065 1.00 79.50 83 LEU A C 1
ATOM 626 O O . LEU A 1 83 ? -12.954 2.823 18.893 1.00 79.50 83 LEU A O 1
ATOM 630 N N . ILE A 1 84 ? -14.304 4.555 18.416 1.00 80.00 84 ILE A N 1
ATOM 631 C CA . ILE A 1 84 ? -14.531 4.955 19.816 1.00 80.00 84 ILE A CA 1
ATOM 632 C C . ILE A 1 84 ? -15.253 3.859 20.611 1.00 80.00 84 ILE A C 1
ATOM 634 O O . ILE A 1 84 ? -14.897 3.625 21.761 1.00 80.00 84 ILE A O 1
ATOM 638 N N . ILE A 1 85 ? -16.253 3.192 20.023 1.00 83.50 85 ILE A N 1
ATOM 639 C CA . ILE A 1 85 ? -16.971 2.082 20.680 1.00 83.50 85 ILE A CA 1
ATOM 640 C C . ILE A 1 85 ? -16.314 0.710 20.457 1.00 83.50 85 ILE A C 1
ATOM 642 O O . ILE A 1 85 ? -16.863 -0.289 20.906 1.00 83.50 85 ILE A O 1
ATOM 646 N N . GLN A 1 86 ? -15.175 0.662 19.754 1.00 87.62 86 GLN A N 1
ATOM 647 C CA . GLN A 1 86 ? -14.415 -0.555 19.438 1.00 87.62 86 GLN A CA 1
ATOM 648 C C . GLN A 1 86 ? -15.263 -1.683 18.815 1.00 87.62 86 GLN A C 1
ATOM 650 O O . GLN A 1 86 ? -15.135 -2.854 19.166 1.00 87.62 86 GLN A O 1
ATOM 655 N N . ASP A 1 87 ? -16.128 -1.334 17.861 1.00 89.81 87 ASP A N 1
ATOM 656 C CA . ASP A 1 87 ? -16.962 -2.289 17.116 1.00 89.81 87 ASP A CA 1
ATOM 657 C C . ASP A 1 87 ? -16.100 -3.078 16.113 1.00 89.81 87 ASP A C 1
ATOM 659 O O . ASP A 1 87 ? -15.946 -2.690 14.952 1.00 89.81 87 ASP A O 1
ATOM 663 N N . THR A 1 88 ? -15.473 -4.160 16.582 1.00 91.00 88 THR A N 1
ATOM 664 C CA . THR A 1 88 ? -14.496 -4.943 15.810 1.00 91.00 88 THR A CA 1
ATOM 665 C C . THR A 1 88 ? -15.093 -5.552 14.549 1.00 91.00 88 THR A C 1
ATOM 667 O O . THR A 1 88 ? -14.434 -5.535 13.515 1.00 91.00 88 THR A O 1
ATOM 670 N N . HIS A 1 89 ? -16.349 -6.005 14.589 1.00 92.12 89 HIS A N 1
ATOM 671 C CA . HIS A 1 89 ? -17.033 -6.569 13.424 1.00 92.12 89 HIS A CA 1
ATOM 672 C C . HIS A 1 89 ? -17.216 -5.521 12.316 1.00 92.12 89 HIS A C 1
ATOM 674 O O . HIS A 1 89 ? -16.962 -5.789 11.141 1.00 92.12 89 HIS A O 1
ATOM 680 N N . TYR A 1 90 ? -17.633 -4.300 12.672 1.00 89.69 90 TYR A N 1
ATOM 681 C CA . TYR A 1 90 ? -17.724 -3.210 11.699 1.00 89.69 90 TYR A CA 1
ATOM 682 C C . TYR A 1 90 ? -16.347 -2.813 11.159 1.00 89.69 90 TYR A C 1
ATOM 684 O O . TYR A 1 90 ? -16.187 -2.619 9.953 1.00 89.69 90 TYR A O 1
ATOM 692 N N . LEU A 1 91 ? -15.355 -2.676 12.047 1.00 90.38 91 LEU A N 1
ATOM 693 C CA . LEU A 1 91 ? -13.991 -2.324 11.655 1.00 90.38 91 LEU A CA 1
ATOM 694 C C . LEU A 1 91 ? -13.417 -3.368 10.694 1.00 90.38 91 LEU A C 1
ATOM 696 O O . LEU A 1 91 ? -12.796 -2.990 9.708 1.00 90.38 91 LEU A O 1
ATOM 700 N N . GLU A 1 92 ? -13.683 -4.650 10.920 1.00 93.81 92 GLU A N 1
ATOM 701 C CA . GLU A 1 92 ? -13.257 -5.738 10.047 1.00 93.81 92 GLU A CA 1
ATOM 702 C C . GLU A 1 92 ? -13.847 -5.631 8.642 1.00 93.81 92 GLU A C 1
ATOM 704 O O . GLU A 1 92 ? -13.089 -5.537 7.677 1.00 93.81 92 GLU A O 1
ATOM 709 N N . ALA A 1 93 ? -15.173 -5.523 8.528 1.00 92.19 93 ALA A N 1
ATOM 710 C CA . ALA A 1 93 ? -15.838 -5.351 7.237 1.00 92.19 93 ALA A CA 1
ATOM 711 C C . ALA A 1 93 ? -15.357 -4.088 6.498 1.00 92.19 93 ALA A C 1
ATOM 713 O O . ALA A 1 93 ? -15.223 -4.071 5.273 1.00 92.19 93 ALA A O 1
ATOM 714 N N . MET A 1 94 ? -15.066 -3.020 7.243 1.00 90.50 94 MET A N 1
ATOM 715 C CA . MET A 1 94 ? -14.516 -1.786 6.693 1.00 90.50 94 MET A CA 1
ATOM 716 C C . MET A 1 94 ? -13.083 -1.967 6.171 1.00 90.50 94 MET A C 1
ATOM 718 O O . MET A 1 94 ? -12.769 -1.460 5.094 1.00 90.50 94 MET A O 1
ATOM 722 N N . LEU A 1 95 ? -12.213 -2.667 6.908 1.00 93.19 95 LEU A N 1
ATOM 723 C CA . LEU A 1 95 ? -10.848 -2.954 6.456 1.00 93.19 95 LEU A CA 1
ATOM 724 C C . LEU A 1 95 ? -10.844 -3.902 5.251 1.00 93.19 95 LEU A C 1
ATOM 726 O O . LEU A 1 95 ? -10.064 -3.687 4.325 1.00 93.19 95 LEU A O 1
ATOM 730 N N . ASP A 1 96 ? -11.747 -4.883 5.215 1.00 93.81 96 ASP A N 1
ATOM 731 C CA . ASP A 1 96 ? -11.936 -5.763 4.057 1.00 93.81 96 ASP A CA 1
ATOM 732 C C . ASP A 1 96 ? -12.388 -4.959 2.822 1.00 93.81 96 ASP A C 1
ATOM 734 O O . ASP A 1 96 ? -11.848 -5.131 1.728 1.00 93.81 96 ASP A O 1
ATOM 738 N N . GLY A 1 97 ? -13.296 -3.992 3.002 1.00 90.12 97 GLY A N 1
ATOM 739 C CA . GLY A 1 97 ? -13.683 -3.049 1.949 1.00 90.12 97 GLY A CA 1
ATOM 740 C C . GLY A 1 97 ? -12.540 -2.137 1.487 1.00 90.12 97 GLY A C 1
ATOM 741 O O . GLY A 1 97 ? -12.443 -1.818 0.307 1.00 90.12 97 GLY A O 1
ATOM 742 N N . ALA A 1 98 ? -11.633 -1.735 2.380 1.00 89.38 98 ALA A N 1
ATOM 743 C CA . ALA A 1 98 ? -10.441 -0.978 1.993 1.00 89.38 98 ALA A CA 1
ATOM 744 C C . ALA A 1 98 ? -9.459 -1.839 1.179 1.00 89.38 98 ALA A C 1
ATOM 746 O O . ALA A 1 98 ? -8.864 -1.361 0.214 1.00 89.38 98 ALA A O 1
ATOM 747 N N . LEU A 1 99 ? -9.317 -3.117 1.536 1.00 91.44 99 LEU A N 1
ATOM 748 C CA . LEU A 1 99 ? -8.440 -4.064 0.849 1.00 91.44 99 LEU A CA 1
ATOM 749 C C . LEU A 1 99 ? -8.955 -4.502 -0.520 1.00 91.44 99 LEU A C 1
ATOM 751 O O . LEU A 1 99 ? -8.165 -5.008 -1.315 1.00 91.44 99 LEU A O 1
ATOM 755 N N . SER A 1 100 ? -10.225 -4.271 -0.857 1.00 89.88 100 SER A N 1
ATOM 756 C CA . SER A 1 100 ? -10.713 -4.555 -2.210 1.00 89.88 100 SER A CA 1
ATOM 757 C C . SER A 1 100 ? -10.013 -3.703 -3.277 1.00 89.88 100 SER A C 1
ATOM 759 O O . SER A 1 100 ? -9.958 -4.104 -4.438 1.00 89.88 100 SER A O 1
ATOM 761 N N . ALA A 1 101 ? -9.465 -2.538 -2.909 1.00 87.25 101 ALA A N 1
ATOM 762 C CA . ALA A 1 101 ? -8.648 -1.727 -3.806 1.00 87.25 101 ALA A CA 1
ATOM 763 C C . ALA A 1 101 ? -7.300 -2.424 -4.070 1.00 87.25 101 ALA A C 1
ATOM 765 O O . ALA A 1 101 ? -6.622 -2.799 -3.107 1.00 87.25 101 ALA A O 1
ATOM 766 N N . PRO A 1 102 ? -6.880 -2.621 -5.333 1.00 84.56 102 PRO A N 1
ATOM 767 C CA . PRO A 1 102 ? -5.700 -3.423 -5.660 1.00 84.56 102 PRO A CA 1
ATOM 768 C C . PRO A 1 102 ? -4.407 -2.857 -5.061 1.00 84.56 102 PRO A C 1
ATOM 770 O O . PRO A 1 102 ? -3.540 -3.630 -4.660 1.00 84.56 102 PRO A O 1
ATOM 773 N N . GLU A 1 103 ? -4.315 -1.539 -4.905 1.00 85.62 103 GLU A N 1
ATOM 774 C CA . GLU A 1 103 ? -3.139 -0.835 -4.390 1.00 85.62 103 GLU A CA 1
ATOM 775 C C . GLU A 1 103 ? -2.987 -0.917 -2.863 1.00 85.62 103 GLU A C 1
ATOM 777 O O . GLU A 1 103 ? -1.919 -0.619 -2.329 1.00 85.62 103 GLU A O 1
ATOM 782 N N . VAL A 1 104 ? -4.040 -1.312 -2.141 1.00 89.69 104 VAL A N 1
ATOM 783 C CA . VAL A 1 104 ? -4.010 -1.432 -0.678 1.00 89.69 104 VAL A CA 1
ATOM 784 C C . VAL A 1 104 ? -3.465 -2.804 -0.302 1.00 89.69 104 VAL A C 1
ATOM 786 O O . VAL A 1 104 ? -4.017 -3.832 -0.696 1.00 89.69 104 VAL A O 1
ATOM 789 N N . ILE A 1 105 ? -2.375 -2.816 0.463 1.00 90.69 105 ILE A N 1
ATOM 790 C CA . ILE A 1 105 ? -1.642 -4.038 0.825 1.00 90.69 105 ILE A CA 1
ATOM 791 C C . ILE A 1 105 ? -2.051 -4.533 2.207 1.00 90.69 105 ILE A C 1
ATOM 793 O O . ILE A 1 105 ? -2.250 -5.729 2.404 1.00 90.69 105 ILE A O 1
ATOM 797 N N . TYR A 1 106 ? -2.188 -3.616 3.158 1.00 92.62 106 TYR A N 1
ATOM 798 C CA . TYR A 1 106 ? -2.646 -3.896 4.508 1.00 92.62 106 TYR A CA 1
ATOM 799 C C . TYR A 1 106 ? -3.466 -2.721 5.031 1.00 92.62 106 TYR A C 1
ATOM 801 O O . TYR A 1 106 ? -3.372 -1.600 4.530 1.00 92.62 106 TYR A O 1
ATOM 809 N N . ALA A 1 107 ? -4.252 -2.984 6.067 1.00 92.88 107 ALA A N 1
ATOM 810 C CA . ALA A 1 107 ? -4.934 -1.965 6.840 1.00 92.88 107 ALA A CA 1
ATOM 811 C C . ALA A 1 107 ? -4.946 -2.366 8.319 1.00 92.88 107 ALA A C 1
ATOM 813 O O . ALA A 1 107 ? -5.057 -3.551 8.651 1.00 92.88 107 ALA A O 1
ATOM 814 N N . ILE A 1 108 ? -4.803 -1.382 9.208 1.00 92.56 108 ILE A N 1
ATOM 815 C CA . ILE A 1 108 ? -4.728 -1.597 10.657 1.00 92.56 108 ILE A CA 1
ATOM 816 C C . ILE A 1 108 ? -5.566 -0.528 11.357 1.00 92.56 108 ILE A C 1
ATOM 818 O O . ILE A 1 108 ? -5.396 0.664 11.106 1.00 92.56 108 ILE A O 1
ATOM 822 N N . ALA A 1 109 ? -6.445 -0.960 12.257 1.00 91.31 109 ALA A N 1
ATOM 823 C CA . ALA A 1 109 ? -7.163 -0.110 13.194 1.00 91.31 109 ALA A CA 1
ATOM 824 C C . ALA A 1 109 ? -6.587 -0.323 14.599 1.00 91.31 109 ALA A C 1
ATOM 826 O O . ALA A 1 109 ? -6.500 -1.460 15.072 1.00 91.31 109 ALA A O 1
ATOM 827 N N . ARG A 1 110 ? -6.194 0.770 15.258 1.00 89.94 110 ARG A N 1
ATOM 828 C CA . ARG A 1 110 ? -5.624 0.763 16.611 1.00 89.94 110 ARG A CA 1
ATOM 829 C C . ARG A 1 110 ? -6.487 1.577 17.569 1.00 89.94 110 ARG A C 1
ATOM 831 O O . ARG A 1 110 ? -7.183 2.500 17.139 1.00 89.94 110 ARG A O 1
ATOM 838 N N . ASP A 1 111 ? -6.444 1.223 18.847 1.00 86.94 111 ASP A N 1
ATOM 839 C CA . ASP A 1 111 ? -7.030 2.023 19.919 1.00 86.94 111 ASP A CA 1
ATOM 840 C C . ASP A 1 111 ? -6.143 3.236 20.275 1.00 86.94 111 ASP A C 1
ATOM 842 O O . ASP A 1 111 ? -5.123 3.510 19.639 1.00 86.94 111 ASP A O 1
ATOM 846 N N . GLN A 1 112 ? -6.551 3.994 21.294 1.00 81.88 112 GLN A N 1
ATOM 847 C CA . GLN A 1 112 ? -5.825 5.185 21.753 1.00 81.88 112 GLN A CA 1
ATOM 848 C C . GLN A 1 112 ? -4.511 4.849 22.473 1.00 81.88 112 GLN A C 1
ATOM 850 O O . GLN A 1 112 ? -3.661 5.720 22.635 1.00 81.88 112 GLN A O 1
ATOM 855 N N . GLN A 1 113 ? -4.361 3.608 22.925 1.00 82.50 113 GLN A N 1
ATOM 856 C CA . GLN A 1 113 ? -3.188 3.082 23.612 1.00 82.50 113 GLN A CA 1
ATOM 857 C C . GLN A 1 113 ? -2.196 2.446 22.624 1.00 82.50 113 GLN A C 1
ATOM 859 O O . GLN A 1 113 ? -1.094 2.078 23.019 1.00 82.50 113 GLN A O 1
ATOM 864 N N . GLY A 1 114 ? -2.566 2.346 21.343 1.00 83.06 114 GLY A N 1
ATOM 865 C CA . GLY A 1 114 ? -1.765 1.721 20.297 1.00 83.06 114 GLY A CA 1
ATOM 866 C C . GLY A 1 114 ? -2.017 0.223 20.126 1.00 83.06 114 GLY A C 1
ATOM 867 O O . GLY A 1 114 ? -1.391 -0.388 19.260 1.00 83.06 114 GLY A O 1
ATOM 868 N N . HIS A 1 115 ? -2.939 -0.384 20.878 1.00 89.06 115 HIS A N 1
ATOM 869 C CA . HIS A 1 115 ? -3.274 -1.791 20.688 1.00 89.06 115 HIS A CA 1
ATOM 870 C C . HIS A 1 115 ? -4.028 -1.989 19.377 1.00 89.06 115 HIS A C 1
ATOM 872 O O . HIS A 1 115 ? -4.930 -1.228 19.018 1.00 89.06 115 HIS A O 1
ATOM 878 N N . VAL A 1 116 ? -3.672 -3.051 18.660 1.00 90.50 116 VAL A N 1
ATOM 879 C CA . VAL A 1 116 ? -4.343 -3.429 17.418 1.00 90.50 116 VAL A CA 1
ATOM 880 C C . VAL A 1 116 ? -5.725 -3.989 17.740 1.00 90.50 116 VAL A C 1
ATOM 882 O O . VAL A 1 116 ? -5.843 -5.036 18.370 1.00 90.50 116 VAL A O 1
ATOM 885 N N . LEU A 1 117 ? -6.763 -3.310 17.255 1.00 90.25 117 LEU A N 1
ATOM 886 C CA . LEU A 1 117 ? -8.145 -3.780 17.327 1.00 90.25 117 LEU A CA 1
ATOM 887 C C . LEU A 1 117 ? -8.435 -4.755 16.186 1.00 90.25 117 LEU A C 1
ATOM 889 O O . LEU A 1 117 ? -8.956 -5.843 16.405 1.00 90.25 117 LEU A O 1
ATOM 893 N N . VAL A 1 118 ? -8.079 -4.359 14.961 1.00 92.19 118 VAL A N 1
ATOM 894 C CA . VAL A 1 118 ? -8.250 -5.167 13.748 1.00 92.19 118 VAL A CA 1
ATOM 895 C C . VAL A 1 118 ? -7.080 -4.905 12.807 1.00 92.19 118 VAL A C 1
ATOM 897 O O . VAL A 1 118 ? -6.662 -3.761 12.625 1.00 92.19 118 VAL A O 1
ATOM 900 N N . ARG A 1 119 ? -6.561 -5.959 12.175 1.00 93.56 119 ARG A N 1
ATOM 901 C CA . ARG A 1 119 ? -5.562 -5.863 11.105 1.00 93.56 119 ARG A CA 1
ATOM 902 C C . ARG A 1 119 ? -5.892 -6.837 9.986 1.00 93.56 119 ARG A C 1
ATOM 904 O O . ARG A 1 119 ? -6.300 -7.966 10.251 1.00 93.56 119 ARG A O 1
ATOM 911 N N . LYS A 1 120 ? -5.680 -6.412 8.747 1.00 93.69 120 LYS A N 1
ATOM 912 C CA . LYS A 1 120 ? -5.880 -7.227 7.548 1.00 93.69 120 LYS A CA 1
ATOM 913 C C . LYS A 1 120 ? -4.756 -6.954 6.552 1.00 93.69 120 LYS A C 1
ATOM 915 O O . LYS A 1 120 ? -4.231 -5.842 6.504 1.00 93.69 120 LYS A O 1
ATOM 920 N N . THR A 1 121 ? -4.361 -7.963 5.784 1.00 92.31 121 THR A N 1
ATOM 921 C CA . THR A 1 121 ? -3.257 -7.876 4.819 1.00 92.31 121 THR A CA 1
ATOM 922 C C . THR A 1 121 ? -3.494 -8.828 3.658 1.00 92.31 121 THR A C 1
ATOM 924 O O . THR A 1 121 ? -4.052 -9.902 3.853 1.00 92.31 121 THR A O 1
ATOM 927 N N . LYS A 1 122 ? -3.037 -8.443 2.466 1.00 91.00 122 LYS A N 1
ATOM 928 C CA . LYS A 1 122 ? -2.945 -9.323 1.291 1.00 91.00 122 LYS A CA 1
ATOM 929 C C . LYS A 1 122 ? -1.682 -10.183 1.299 1.00 91.00 122 LYS A C 1
ATOM 931 O O . LYS A 1 122 ? -1.519 -11.034 0.435 1.00 91.00 122 LYS A O 1
ATOM 936 N N . GLY A 1 123 ? -0.766 -9.920 2.231 1.00 87.12 123 GLY A N 1
ATOM 937 C CA . GLY A 1 123 ? 0.486 -10.650 2.364 1.00 87.12 123 GLY A CA 1
ATOM 938 C C . GLY A 1 123 ? 1.546 -10.281 1.323 1.00 87.12 123 GLY A C 1
ATOM 939 O O . GLY A 1 123 ? 1.541 -9.186 0.742 1.00 87.12 123 GLY A O 1
ATOM 940 N N . LYS A 1 124 ? 2.524 -11.169 1.147 1.00 85.94 124 LYS A N 1
ATOM 941 C CA . LYS A 1 124 ? 3.747 -10.909 0.375 1.00 85.94 124 LYS A CA 1
ATOM 942 C C . LYS A 1 124 ? 3.496 -10.983 -1.130 1.00 85.94 124 LYS A C 1
ATOM 944 O O . LYS A 1 124 ? 2.754 -11.835 -1.604 1.00 85.94 124 LYS A O 1
ATOM 949 N N . LEU A 1 125 ? 4.149 -10.107 -1.891 1.00 84.44 125 LEU A N 1
ATOM 950 C CA . LEU A 1 125 ? 4.108 -10.144 -3.351 1.00 84.44 125 LEU A CA 1
ATOM 951 C C . LEU A 1 125 ? 4.858 -11.376 -3.880 1.00 84.44 125 LEU A C 1
ATOM 953 O O . LEU A 1 125 ? 6.041 -11.551 -3.590 1.00 84.44 125 LEU A O 1
ATOM 957 N N . VAL A 1 126 ? 4.161 -12.214 -4.649 1.00 83.62 126 VAL A N 1
ATOM 958 C CA . VAL A 1 126 ? 4.716 -13.426 -5.277 1.00 83.62 126 VAL A CA 1
ATOM 959 C C . VAL A 1 126 ? 4.963 -13.207 -6.764 1.00 83.62 126 VAL A C 1
ATOM 961 O O . VAL A 1 126 ? 5.995 -13.627 -7.281 1.00 83.62 126 VAL A O 1
ATOM 964 N N . ASP A 1 127 ? 4.049 -12.513 -7.446 1.00 80.38 127 ASP A N 1
ATOM 965 C CA . ASP A 1 127 ? 4.159 -12.206 -8.873 1.00 80.38 127 ASP A CA 1
ATOM 966 C C . ASP A 1 127 ? 4.037 -10.695 -9.099 1.00 80.38 127 ASP A C 1
ATOM 968 O O . ASP A 1 127 ? 2.980 -10.104 -8.871 1.00 80.38 127 ASP A O 1
ATOM 972 N N . THR A 1 128 ? 5.117 -10.070 -9.571 1.00 77.31 128 THR A N 1
ATOM 973 C CA . THR A 1 128 ? 5.175 -8.634 -9.884 1.00 77.31 128 THR A CA 1
ATOM 974 C C . THR A 1 128 ? 4.413 -8.266 -11.154 1.00 77.31 128 THR A C 1
ATOM 976 O O . THR A 1 128 ? 3.958 -7.134 -11.277 1.00 77.31 128 THR A O 1
ATOM 979 N N . THR A 1 129 ? 4.241 -9.200 -12.093 1.00 77.44 129 THR A N 1
ATOM 980 C CA . THR A 1 129 ? 3.567 -8.945 -13.376 1.00 77.44 129 THR A CA 1
ATOM 981 C C . THR A 1 129 ? 2.051 -8.984 -13.245 1.00 77.44 129 THR A C 1
ATOM 983 O O . THR A 1 129 ? 1.352 -8.198 -13.880 1.00 77.44 129 THR A O 1
ATOM 986 N N . LYS A 1 130 ? 1.542 -9.872 -12.387 1.00 78.19 130 LYS A N 1
ATOM 987 C CA . LYS A 1 130 ? 0.108 -10.019 -12.097 1.00 78.19 130 LYS A CA 1
ATOM 988 C C . LYS A 1 130 ? -0.315 -9.376 -10.780 1.00 78.19 130 LYS A C 1
ATOM 990 O O . LYS A 1 130 ? -1.476 -9.503 -10.400 1.00 78.19 130 LYS A O 1
ATOM 995 N N . LEU A 1 131 ? 0.621 -8.744 -10.067 1.00 78.81 131 LEU A N 1
ATOM 996 C CA . LEU A 1 131 ? 0.425 -8.183 -8.725 1.00 78.81 131 LEU A CA 1
ATOM 997 C C . LEU A 1 131 ? -0.222 -9.186 -7.750 1.00 78.81 131 LEU A C 1
ATOM 999 O O . LEU A 1 131 ? -1.018 -8.820 -6.887 1.00 78.81 131 LEU A O 1
ATOM 1003 N N . THR A 1 132 ? 0.096 -10.474 -7.904 1.00 83.25 132 THR A N 1
ATOM 1004 C CA . THR A 1 132 ? -0.492 -11.541 -7.087 1.00 83.25 132 THR A CA 1
ATOM 1005 C C . THR A 1 132 ? 0.264 -11.656 -5.773 1.00 83.25 132 THR A C 1
ATOM 1007 O O . THR A 1 132 ? 1.497 -11.749 -5.756 1.00 83.25 132 THR A O 1
ATOM 1010 N N . ARG A 1 133 ? -0.485 -11.652 -4.670 1.00 85.75 133 ARG A N 1
ATOM 1011 C CA . ARG A 1 133 ? 0.043 -11.736 -3.310 1.00 85.75 133 ARG A CA 1
ATOM 1012 C C . ARG A 1 133 ? -0.403 -13.022 -2.629 1.00 85.75 133 ARG A C 1
ATOM 1014 O O . ARG A 1 133 ? -1.457 -13.563 -2.951 1.00 85.75 133 ARG A O 1
ATOM 1021 N N . ASP A 1 134 ? 0.430 -13.497 -1.718 1.00 85.25 134 ASP A N 1
ATOM 1022 C CA . ASP A 1 134 ? 0.195 -14.689 -0.916 1.00 85.25 134 ASP A CA 1
ATOM 1023 C C . ASP A 1 134 ? -0.209 -14.297 0.505 1.00 85.25 134 ASP A C 1
ATOM 1025 O O . ASP A 1 134 ? 0.610 -13.822 1.297 1.00 85.25 134 ASP A O 1
ATOM 1029 N N . GLU A 1 135 ? -1.483 -14.526 0.819 1.00 85.44 135 GLU A N 1
ATOM 1030 C CA . GLU A 1 135 ? -2.074 -14.251 2.129 1.00 85.44 135 GLU A CA 1
ATOM 1031 C C . GLU A 1 135 ? -1.485 -15.126 3.244 1.00 85.44 135 GLU A C 1
ATOM 1033 O O . GLU A 1 135 ? -1.532 -14.740 4.413 1.00 85.44 135 GLU A O 1
ATOM 1038 N N . THR A 1 136 ? -0.883 -16.275 2.911 1.00 83.62 136 THR A N 1
ATOM 1039 C CA . THR A 1 136 ? -0.271 -17.168 3.909 1.00 83.62 136 THR A CA 1
ATOM 1040 C C . THR A 1 136 ? 0.998 -16.580 4.525 1.00 83.62 136 THR A C 1
ATOM 1042 O O . THR A 1 136 ? 1.411 -16.998 5.608 1.00 83.62 136 THR A O 1
ATOM 1045 N N . GLN A 1 137 ? 1.585 -15.566 3.880 1.00 83.25 137 GLN A N 1
ATOM 1046 C CA . GLN A 1 137 ? 2.729 -14.806 4.375 1.00 83.25 137 GLN A CA 1
ATOM 1047 C C . GLN A 1 137 ? 2.295 -13.370 4.698 1.00 83.25 137 GLN A C 1
ATOM 1049 O O . GLN A 1 137 ? 2.505 -12.461 3.884 1.00 83.25 137 GLN A O 1
ATOM 1054 N N . PRO A 1 138 ? 1.671 -13.139 5.870 1.00 84.50 138 PRO A N 1
ATOM 1055 C CA . PRO A 1 138 ? 1.180 -11.823 6.240 1.00 84.50 138 PRO A CA 1
ATOM 1056 C C . PRO A 1 138 ? 2.336 -10.835 6.384 1.00 84.50 138 PRO A C 1
ATOM 1058 O O . PRO A 1 138 ? 3.371 -11.137 6.978 1.00 84.50 138 PRO A O 1
ATOM 1061 N N . ILE A 1 139 ? 2.131 -9.625 5.869 1.00 85.25 139 ILE A N 1
ATOM 1062 C CA . ILE A 1 139 ? 3.101 -8.539 5.965 1.00 85.25 139 ILE A CA 1
ATOM 1063 C C . ILE A 1 139 ? 2.471 -7.347 6.684 1.00 85.25 139 ILE A C 1
ATOM 1065 O O . ILE A 1 139 ? 1.376 -6.908 6.321 1.00 85.25 139 ILE A O 1
ATOM 1069 N N . PHE A 1 140 ? 3.163 -6.850 7.711 1.00 86.19 140 PHE A N 1
ATOM 1070 C CA . PHE A 1 140 ? 2.752 -5.701 8.514 1.00 86.19 140 PHE A CA 1
ATOM 1071 C C . PHE A 1 140 ? 3.956 -4.813 8.856 1.00 86.19 140 PHE A C 1
ATOM 1073 O O . PHE A 1 140 ? 5.074 -5.326 8.981 1.00 86.19 140 PHE A O 1
ATOM 1080 N N . PRO A 1 141 ? 3.749 -3.489 8.964 1.00 85.62 141 PRO A N 1
ATOM 1081 C CA . PRO A 1 141 ? 4.765 -2.560 9.439 1.00 85.62 141 PRO A CA 1
ATOM 1082 C C . PRO A 1 141 ? 5.065 -2.779 10.924 1.00 85.62 141 PRO A C 1
ATOM 1084 O O . PRO A 1 141 ? 4.231 -3.305 11.659 1.00 85.62 141 PRO A O 1
ATOM 1087 N N . ASP A 1 142 ? 6.244 -2.334 11.355 1.00 84.06 142 ASP A N 1
ATOM 1088 C CA . ASP A 1 142 ? 6.596 -2.282 12.775 1.00 84.06 142 ASP A CA 1
ATOM 1089 C C . ASP A 1 142 ? 5.680 -1.296 13.523 1.00 84.06 142 ASP A C 1
ATOM 1091 O O . ASP A 1 142 ? 5.384 -0.202 13.029 1.00 84.06 142 ASP A O 1
ATOM 1095 N N . ASP A 1 143 ? 5.235 -1.673 14.720 1.00 81.06 143 ASP A N 1
ATOM 1096 C CA . ASP A 1 143 ? 4.296 -0.884 15.523 1.00 81.06 143 ASP A CA 1
ATOM 1097 C C . ASP A 1 143 ? 4.918 0.440 16.001 1.00 81.06 143 ASP A C 1
ATOM 1099 O O . ASP A 1 143 ? 4.213 1.452 16.126 1.00 81.06 143 ASP A O 1
ATOM 1103 N N . SER A 1 144 ? 6.252 0.471 16.136 1.00 80.25 144 SER A N 1
ATOM 1104 C CA . SER A 1 144 ? 7.035 1.653 16.524 1.00 80.25 144 SER A CA 1
ATOM 1105 C C . SER A 1 144 ? 6.825 2.868 15.606 1.00 80.25 144 SER A C 1
ATOM 1107 O O . SER A 1 144 ? 6.970 4.013 16.036 1.00 80.25 144 SER A O 1
ATOM 1109 N N . LEU A 1 145 ? 6.413 2.651 14.349 1.00 79.50 145 LEU A N 1
ATOM 1110 C CA . LEU A 1 145 ? 6.170 3.722 13.374 1.00 79.50 145 LEU A CA 1
ATOM 1111 C C . LEU A 1 145 ? 4.992 4.627 13.752 1.00 79.50 145 LEU A C 1
ATOM 1113 O O . LEU A 1 145 ? 4.918 5.771 13.305 1.00 79.50 145 LEU A O 1
ATOM 1117 N N . THR A 1 146 ? 4.071 4.125 14.575 1.00 75.94 146 THR A N 1
ATOM 1118 C CA . THR A 1 146 ? 2.849 4.851 14.945 1.00 75.94 146 THR A CA 1
ATOM 1119 C C . THR A 1 146 ? 2.883 5.458 16.344 1.00 75.94 146 THR A C 1
ATOM 1121 O O . THR A 1 146 ? 2.011 6.262 16.663 1.00 75.94 146 THR A O 1
ATOM 1124 N N . GLU A 1 147 ? 3.912 5.181 17.151 1.00 79.00 147 GLU A N 1
ATOM 1125 C CA . GLU A 1 147 ? 4.027 5.696 18.526 1.00 79.00 147 GLU A CA 1
ATOM 1126 C C . GLU A 1 147 ? 4.007 7.232 18.591 1.00 79.00 147 GLU A C 1
ATOM 1128 O O . GLU A 1 147 ? 3.359 7.822 19.457 1.00 79.00 147 GLU A O 1
ATOM 1133 N N . GLY A 1 148 ? 4.634 7.904 17.619 1.00 72.00 148 GLY A N 1
ATOM 1134 C CA . GLY A 1 148 ? 4.629 9.369 17.529 1.00 72.00 148 GLY A CA 1
ATOM 1135 C C . GLY A 1 148 ? 3.240 9.982 17.299 1.00 72.00 148 GLY A C 1
ATOM 1136 O O . GLY A 1 148 ? 3.020 11.140 17.649 1.00 72.00 148 GLY A O 1
ATOM 1137 N N . LEU A 1 149 ? 2.288 9.214 16.755 1.00 74.00 149 LEU A N 1
ATOM 1138 C CA . LEU A 1 149 ? 0.909 9.656 16.509 1.00 74.00 149 LEU A CA 1
ATOM 1139 C C . LEU A 1 149 ? -0.008 9.485 17.723 1.00 74.00 149 LEU A C 1
ATOM 1141 O O . LEU A 1 149 ? -1.057 10.127 17.787 1.00 74.00 149 LEU A O 1
ATOM 1145 N N . LEU A 1 150 ? 0.377 8.627 18.670 1.00 71.88 150 LEU A N 1
ATOM 1146 C CA . LEU A 1 150 ? -0.372 8.370 19.904 1.00 71.88 150 LEU A CA 1
ATOM 1147 C C . LEU A 1 150 ? -0.154 9.472 20.950 1.00 71.88 150 LEU A C 1
ATOM 1149 O O . LEU A 1 150 ? -0.920 9.591 21.905 1.00 71.88 150 LEU A O 1
ATOM 1153 N N . SER A 1 151 ? 0.863 10.316 20.758 1.00 68.06 151 SER A N 1
ATOM 1154 C CA . SER A 1 151 ? 1.051 11.509 21.580 1.00 68.06 151 SER A CA 1
ATOM 1155 C C . SER A 1 151 ? -0.133 12.472 21.394 1.00 68.06 151 SER A C 1
ATOM 1157 O O . SER A 1 151 ? -0.548 12.710 20.257 1.00 68.06 151 SER A O 1
ATOM 1159 N N . PRO A 1 152 ? -0.693 13.056 22.471 1.00 59.50 152 PRO A N 1
ATOM 1160 C CA . PRO A 1 152 ? -1.859 13.930 22.381 1.00 59.50 152 PRO A CA 1
ATOM 1161 C C . PRO A 1 152 ? -1.527 15.196 21.575 1.00 59.50 152 PRO A C 1
ATOM 1163 O O . PRO A 1 152 ? -0.957 16.160 22.090 1.00 59.50 152 PRO A O 1
ATOM 1166 N N . ALA A 1 153 ? -1.867 15.190 20.284 1.00 54.50 153 ALA A N 1
ATOM 1167 C CA . ALA A 1 153 ? -1.721 16.344 19.411 1.00 54.50 153 ALA A CA 1
ATOM 1168 C C . ALA A 1 153 ? -2.743 17.426 19.789 1.00 54.50 153 ALA A C 1
ATOM 1170 O O . ALA A 1 153 ? -3.893 17.147 20.133 1.00 54.50 153 ALA A O 1
ATOM 1171 N N . ARG A 1 154 ? -2.300 18.686 19.740 1.00 50.59 154 ARG A N 1
ATOM 1172 C CA . ARG A 1 154 ? -3.090 19.859 20.133 1.00 50.59 154 ARG A CA 1
ATOM 1173 C C . ARG A 1 154 ? -4.390 19.954 19.312 1.00 50.59 154 ARG A C 1
ATOM 1175 O O . ARG A 1 154 ? -4.334 19.810 18.092 1.00 50.59 154 ARG A O 1
ATOM 1182 N N . PRO A 1 155 ? -5.526 20.331 19.929 1.00 51.72 155 PRO A N 1
ATOM 1183 C CA . PRO A 1 155 ? -6.858 20.331 19.303 1.00 51.72 155 PRO A CA 1
ATOM 1184 C C . PRO A 1 155 ? -7.034 21.248 18.072 1.00 51.72 155 PRO A C 1
ATOM 1186 O O . PRO A 1 155 ? -8.077 21.197 17.430 1.00 51.72 155 PRO A O 1
ATOM 1189 N N . ASN A 1 156 ? -6.022 22.044 17.698 1.00 49.28 156 ASN A N 1
ATOM 1190 C CA . ASN A 1 156 ? -6.091 23.028 16.610 1.00 49.28 156 ASN A CA 1
ATOM 1191 C C . ASN A 1 156 ? -5.094 22.784 15.459 1.00 49.28 156 ASN A C 1
ATOM 1193 O O . ASN A 1 156 ? -4.984 23.626 14.567 1.00 49.28 156 ASN A O 1
ATOM 1197 N N . SER A 1 157 ? -4.348 21.673 15.445 1.00 54.28 157 SER A N 1
ATOM 1198 C CA . SER A 1 157 ? -3.501 21.338 14.292 1.00 54.28 157 SER A CA 1
ATOM 1199 C C . SER A 1 157 ? -4.308 20.586 13.240 1.00 54.28 157 SER A C 1
ATOM 1201 O O . SER A 1 157 ? -4.924 19.563 13.534 1.00 54.28 157 SER A O 1
ATOM 1203 N N . LYS A 1 158 ? -4.281 21.080 11.999 1.00 60.31 158 LYS A N 1
ATOM 1204 C CA . LYS A 1 158 ? -4.801 20.386 10.817 1.00 60.31 158 LYS A CA 1
ATOM 1205 C C . LYS A 1 158 ? -4.263 18.948 10.812 1.00 60.31 158 LYS A C 1
ATOM 1207 O O . LYS A 1 158 ? -3.058 18.750 10.712 1.00 60.31 158 LYS A O 1
ATOM 1212 N N . ILE A 1 159 ? -5.151 17.967 10.981 1.00 69.31 159 ILE A N 1
ATOM 1213 C CA . ILE A 1 159 ? -4.771 16.555 11.094 1.00 69.31 159 ILE A CA 1
ATOM 1214 C C . ILE A 1 159 ? -4.353 16.070 9.701 1.00 69.31 159 ILE A C 1
ATOM 1216 O O . ILE A 1 159 ? -5.197 15.797 8.841 1.00 69.31 159 ILE A O 1
ATOM 1220 N N . GLU A 1 160 ? -3.048 16.031 9.450 1.00 79.12 160 GLU A N 1
ATOM 1221 C CA . GLU A 1 160 ? -2.475 15.506 8.213 1.00 79.12 160 GLU A CA 1
ATOM 1222 C C . GLU A 1 160 ? -1.991 14.061 8.433 1.00 79.12 160 GLU A C 1
ATOM 1224 O O . GLU A 1 160 ? -1.404 13.776 9.477 1.00 79.12 160 GLU A O 1
ATOM 1229 N N . PRO A 1 161 ? -2.268 13.131 7.498 1.00 82.31 161 PRO A N 1
ATOM 1230 C CA . PRO A 1 161 ? -1.745 11.771 7.572 1.00 82.31 161 PRO A CA 1
ATOM 1231 C C . PRO A 1 161 ? -0.215 11.748 7.564 1.00 82.31 161 PRO A C 1
ATOM 1233 O O . PRO A 1 161 ? 0.416 12.407 6.736 1.00 82.31 161 PRO A O 1
ATOM 1236 N N . LEU A 1 162 ? 0.367 10.945 8.449 1.00 84.19 162 LEU A N 1
ATOM 1237 C CA . LEU A 1 162 ? 1.779 10.594 8.421 1.00 84.19 162 LEU A CA 1
ATOM 1238 C C . LEU A 1 162 ? 2.016 9.607 7.281 1.00 84.19 162 LEU A C 1
ATOM 1240 O O . LEU A 1 162 ? 1.359 8.570 7.226 1.00 84.19 162 LEU A O 1
ATOM 1244 N N . VAL A 1 163 ? 2.959 9.928 6.397 1.00 85.94 163 VAL A N 1
ATOM 1245 C CA . VAL A 1 163 ? 3.363 9.053 5.293 1.00 85.94 163 VAL A CA 1
ATOM 1246 C C . VAL A 1 163 ? 4.748 8.488 5.591 1.00 85.94 163 VAL A C 1
ATOM 1248 O O . VAL A 1 163 ? 5.692 9.257 5.765 1.00 85.94 163 VAL A O 1
ATOM 1251 N N . THR A 1 164 ? 4.879 7.162 5.618 1.00 84.88 164 THR A N 1
ATOM 1252 C CA . THR A 1 164 ? 6.156 6.461 5.829 1.00 84.88 164 THR A CA 1
ATOM 1253 C C . THR A 1 164 ? 6.472 5.577 4.626 1.00 84.88 164 THR A C 1
ATOM 1255 O O . THR A 1 164 ? 5.596 4.896 4.101 1.00 84.88 164 THR A O 1
ATOM 1258 N N . VAL A 1 165 ? 7.720 5.599 4.152 1.00 85.31 165 VAL A N 1
ATOM 1259 C CA . VAL A 1 165 ? 8.169 4.761 3.029 1.00 85.31 165 VAL A CA 1
ATOM 1260 C C . VAL A 1 165 ? 8.795 3.486 3.580 1.00 85.31 165 VAL A C 1
ATOM 1262 O O . VAL A 1 165 ? 9.699 3.539 4.417 1.00 85.31 165 VAL A O 1
ATOM 1265 N N . LEU A 1 166 ? 8.296 2.348 3.114 1.00 83.19 166 LEU A N 1
ATOM 1266 C CA . LEU A 1 166 ? 8.711 1.015 3.518 1.00 83.19 166 LEU A CA 1
ATOM 1267 C C . LEU A 1 166 ? 9.279 0.267 2.315 1.00 83.19 166 LEU A C 1
ATOM 1269 O O . LEU A 1 166 ? 8.737 0.349 1.214 1.00 83.19 166 LEU A O 1
ATOM 1273 N N . HIS A 1 167 ? 10.334 -0.509 2.536 1.00 81.88 167 HIS A N 1
ATOM 1274 C CA . HIS A 1 167 ? 10.901 -1.385 1.517 1.00 81.88 167 HIS A CA 1
ATOM 1275 C C . HIS A 1 167 ? 10.787 -2.847 1.935 1.00 81.88 167 HIS A C 1
ATOM 1277 O O . HIS A 1 167 ? 11.048 -3.198 3.091 1.00 81.88 167 HIS A O 1
ATOM 1283 N N . THR A 1 168 ? 10.434 -3.710 0.982 1.00 74.00 168 THR A N 1
ATOM 1284 C CA . THR A 1 168 ? 10.557 -5.159 1.150 1.00 74.00 168 THR A CA 1
ATOM 1285 C C . THR A 1 168 ? 11.955 -5.597 0.722 1.00 74.00 168 THR A C 1
ATOM 1287 O O . THR A 1 168 ? 12.468 -5.196 -0.325 1.00 74.00 168 THR A O 1
ATOM 1290 N N . SER A 1 169 ? 12.605 -6.418 1.546 1.00 63.56 169 SER A N 1
ATOM 1291 C CA . SER A 1 169 ? 13.856 -7.075 1.173 1.00 63.56 169 SER A CA 1
ATOM 1292 C C . SER A 1 169 ? 13.604 -8.572 1.006 1.00 63.56 169 SER A C 1
ATOM 1294 O O . SER A 1 169 ? 13.076 -9.194 1.924 1.00 63.56 169 SER A O 1
ATOM 1296 N N . PRO A 1 170 ? 14.010 -9.201 -0.110 1.00 57.97 170 PRO A N 1
ATOM 1297 C CA . PRO A 1 170 ? 13.882 -10.650 -0.262 1.00 57.97 170 PRO A CA 1
ATOM 1298 C C . PRO A 1 170 ? 14.754 -11.432 0.738 1.00 57.97 170 PRO A C 1
ATOM 1300 O O . PRO A 1 170 ? 14.485 -12.603 0.982 1.00 57.97 170 PRO A O 1
ATOM 1303 N N . LEU A 1 171 ? 15.773 -10.789 1.325 1.00 51.12 171 LEU A N 1
ATOM 1304 C CA . LEU A 1 171 ? 16.729 -11.384 2.268 1.00 51.12 171 LEU A CA 1
ATOM 1305 C C . LEU A 1 171 ? 16.380 -11.171 3.747 1.00 51.12 171 LEU A C 1
ATOM 1307 O O . LEU A 1 171 ? 16.967 -11.832 4.601 1.00 51.12 171 LEU A O 1
ATOM 1311 N N . LYS A 1 172 ? 15.473 -10.246 4.068 1.00 55.22 172 LYS A N 1
ATOM 1312 C CA . LYS A 1 172 ? 15.079 -9.949 5.447 1.00 55.22 172 LYS A CA 1
ATOM 1313 C C . LYS A 1 172 ? 13.560 -9.956 5.529 1.00 55.22 172 LYS A C 1
ATOM 1315 O O . LYS A 1 172 ? 12.907 -9.136 4.895 1.00 55.22 172 LYS A O 1
ATOM 1320 N N . GLU A 1 173 ? 13.016 -10.895 6.294 1.00 56.94 173 GLU A N 1
ATOM 1321 C CA . GLU A 1 173 ? 11.583 -10.973 6.575 1.00 56.94 173 GLU A CA 1
ATOM 1322 C C . GLU A 1 173 ? 11.155 -9.709 7.333 1.00 56.94 173 GLU A C 1
ATOM 1324 O O . GLU A 1 173 ? 11.524 -9.509 8.488 1.00 56.94 173 GLU A O 1
ATOM 1329 N N . GLY A 1 174 ? 10.441 -8.808 6.655 1.00 60.88 174 GLY A N 1
ATOM 1330 C CA . GLY A 1 174 ? 9.857 -7.618 7.272 1.00 60.88 174 GLY A CA 1
ATOM 1331 C C . GLY A 1 174 ? 9.840 -6.382 6.376 1.00 60.88 174 GLY A C 1
ATOM 1332 O O . GLY A 1 174 ? 10.573 -6.284 5.390 1.00 60.88 174 GLY A O 1
ATOM 1333 N N . LEU A 1 175 ? 8.986 -5.425 6.743 1.00 67.75 175 LEU A N 1
ATOM 1334 C CA . LEU A 1 175 ? 8.972 -4.080 6.172 1.00 67.75 175 LEU A CA 1
ATOM 1335 C C . LEU A 1 175 ? 9.985 -3.221 6.917 1.00 67.75 175 LEU A C 1
ATOM 1337 O O . LEU A 1 175 ? 9.886 -3.050 8.130 1.00 67.75 175 LEU A O 1
ATOM 1341 N N . LEU A 1 176 ? 10.969 -2.692 6.195 1.00 72.12 176 LEU A N 1
ATOM 1342 C CA . LEU A 1 176 ? 11.968 -1.807 6.782 1.00 72.12 176 LEU A CA 1
ATOM 1343 C C . LEU A 1 176 ? 11.632 -0.359 6.426 1.00 72.12 176 LEU A C 1
ATOM 1345 O O . LEU A 1 176 ? 11.439 -0.075 5.241 1.00 72.12 176 LEU A O 1
ATOM 1349 N N . PRO A 1 177 ? 11.583 0.557 7.409 1.00 67.56 177 PRO A N 1
ATOM 1350 C CA . PRO A 1 177 ? 11.453 1.972 7.118 1.00 67.56 177 PRO A CA 1
ATOM 1351 C C . PRO A 1 177 ? 12.706 2.475 6.409 1.00 67.56 177 PRO A C 1
ATOM 1353 O O . PRO A 1 177 ? 13.831 2.103 6.765 1.00 67.56 177 PRO A O 1
ATOM 1356 N N . ASP A 1 178 ? 12.511 3.355 5.433 1.00 64.06 178 ASP A N 1
ATOM 1357 C CA . ASP A 1 178 ? 13.615 4.052 4.792 1.00 64.06 178 ASP A CA 1
ATOM 1358 C C . ASP A 1 178 ? 14.246 5.050 5.780 1.00 64.06 178 ASP A C 1
ATOM 1360 O O . ASP A 1 178 ? 13.778 6.171 5.970 1.00 64.06 178 ASP A O 1
ATOM 1364 N N . ARG A 1 179 ? 15.309 4.626 6.475 1.00 54.81 179 ARG A N 1
ATOM 1365 C CA . ARG A 1 179 ? 16.107 5.488 7.369 1.00 54.81 179 ARG A CA 1
ATOM 1366 C C . ARG A 1 179 ? 17.185 6.285 6.615 1.00 54.81 179 ARG A C 1
ATOM 1368 O O . ARG A 1 179 ? 18.103 6.815 7.237 1.00 54.81 179 ARG A O 1
ATOM 1375 N N . SER A 1 180 ? 17.095 6.392 5.290 1.00 45.38 180 SER A N 1
ATOM 1376 C CA . SER A 1 180 ? 18.196 6.835 4.429 1.00 45.38 180 SER A CA 1
ATOM 1377 C C . SER A 1 180 ? 18.021 8.266 3.914 1.00 45.38 180 SER A C 1
ATOM 1379 O O . SER A 1 180 ? 18.050 8.514 2.714 1.00 45.38 180 SER A O 1
ATOM 1381 N N . ALA A 1 181 ? 17.960 9.254 4.809 1.00 42.22 181 ALA A N 1
ATOM 1382 C CA . ALA A 1 181 ? 18.133 10.655 4.403 1.00 42.22 181 ALA A CA 1
ATOM 1383 C C . ALA A 1 181 ? 19.570 10.978 3.913 1.00 42.22 181 ALA A C 1
ATOM 1385 O O . ALA A 1 181 ? 19.833 12.105 3.502 1.00 42.22 181 ALA A O 1
ATOM 1386 N N . GLU A 1 182 ? 20.513 10.020 3.928 1.00 40.38 182 GLU A N 1
ATOM 1387 C CA . GLU A 1 182 ? 21.943 10.337 3.782 1.00 40.38 182 GLU A CA 1
ATOM 1388 C C . GLU A 1 182 ? 22.807 9.330 2.995 1.00 40.38 182 GLU A C 1
ATOM 1390 O O . GLU A 1 182 ? 24.019 9.253 3.196 1.00 40.38 182 GLU A O 1
ATOM 1395 N N . ARG A 1 183 ? 22.250 8.570 2.040 1.00 40.53 183 ARG A N 1
ATOM 1396 C CA . ARG A 1 183 ? 23.081 7.789 1.096 1.00 40.53 183 ARG A CA 1
ATOM 1397 C C . ARG A 1 183 ? 22.619 7.903 -0.354 1.00 40.53 183 ARG A C 1
ATOM 1399 O O . ARG A 1 183 ? 22.031 6.989 -0.912 1.00 40.53 183 ARG A O 1
ATOM 1406 N N . LYS A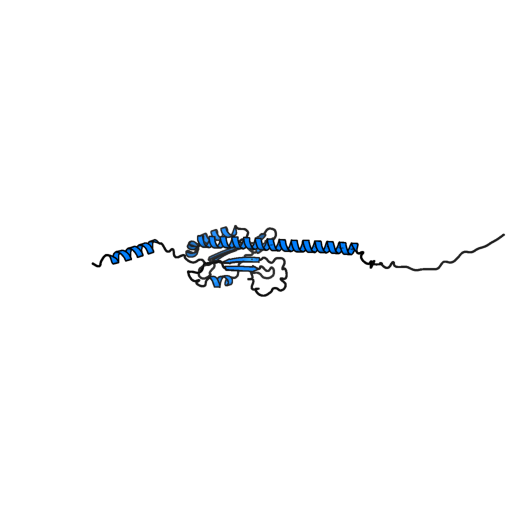 1 184 ? 23.040 8.986 -1.018 1.00 42.53 184 LYS A N 1
ATOM 1407 C CA . LYS A 1 184 ? 23.118 9.097 -2.494 1.00 42.53 184 LYS A CA 1
ATOM 1408 C C . LYS A 1 184 ? 24.255 8.237 -3.087 1.00 42.53 184 LYS A C 1
ATOM 1410 O O . LYS A 1 184 ? 25.021 8.702 -3.926 1.00 42.53 184 LYS A O 1
ATOM 1415 N N . GLY A 1 185 ? 24.427 7.005 -2.613 1.00 37.66 185 GLY A N 1
ATOM 1416 C CA . GLY A 1 185 ? 25.574 6.161 -2.945 1.00 37.66 185 GLY A CA 1
ATOM 1417 C C . GLY A 1 185 ? 25.144 4.746 -3.287 1.00 37.66 185 GLY A C 1
ATOM 1418 O O . GLY A 1 185 ? 24.999 3.929 -2.388 1.00 37.66 185 GLY A O 1
ATOM 1419 N N . ALA A 1 186 ? 24.983 4.490 -4.587 1.00 42.28 186 ALA A N 1
ATOM 1420 C CA . ALA A 1 186 ? 24.785 3.176 -5.196 1.00 42.28 186 ALA A CA 1
ATOM 1421 C C . ALA A 1 186 ? 23.688 2.323 -4.533 1.00 42.28 186 ALA A C 1
ATOM 1423 O O . ALA A 1 186 ? 23.975 1.345 -3.840 1.00 42.28 186 ALA A O 1
ATOM 1424 N N . GLU A 1 187 ? 22.422 2.654 -4.809 1.00 47.38 187 GLU A N 1
ATOM 1425 C CA . GLU A 1 187 ? 21.338 1.689 -4.636 1.00 47.38 187 GLU A CA 1
ATOM 1426 C C . GLU A 1 187 ? 21.633 0.473 -5.512 1.00 47.38 187 GLU A C 1
ATOM 1428 O O . GLU A 1 187 ? 21.557 0.492 -6.742 1.00 47.38 187 GLU A O 1
ATOM 1433 N N . LYS A 1 188 ? 22.068 -0.595 -4.852 1.00 45.16 188 LYS A N 1
ATOM 1434 C CA . LYS A 1 188 ? 22.265 -1.898 -5.459 1.00 45.16 188 LYS A CA 1
ATOM 1435 C C . LYS A 1 188 ? 20.868 -2.390 -5.830 1.00 45.16 188 LYS A C 1
ATOM 1437 O O . LYS A 1 188 ? 20.167 -2.882 -4.949 1.00 45.16 188 LYS A O 1
ATOM 1442 N N . PHE A 1 189 ? 20.470 -2.185 -7.091 1.00 39.81 189 PHE A N 1
ATOM 1443 C CA . PHE A 1 189 ? 19.214 -2.656 -7.685 1.00 39.81 189 PHE A CA 1
ATOM 1444 C C . PHE A 1 189 ? 18.961 -4.099 -7.246 1.00 39.81 189 PHE A C 1
ATOM 1446 O O . PHE A 1 189 ? 19.520 -5.050 -7.794 1.00 39.81 189 PHE A O 1
ATOM 1453 N N . SER A 1 190 ? 18.174 -4.253 -6.189 1.00 47.22 190 SER A N 1
ATOM 1454 C CA . SER A 1 190 ? 17.831 -5.553 -5.648 1.00 47.22 190 SER A CA 1
ATOM 1455 C C . SER A 1 190 ? 16.589 -5.973 -6.403 1.00 47.22 190 SER A C 1
ATOM 1457 O O . SER A 1 190 ? 15.500 -5.461 -6.170 1.00 47.22 190 SER A O 1
ATOM 1459 N N . ILE A 1 191 ? 16.781 -6.848 -7.387 1.00 47.31 191 ILE A N 1
ATOM 1460 C CA . ILE A 1 191 ? 15.693 -7.435 -8.168 1.00 47.31 191 ILE A CA 1
ATOM 1461 C C . ILE A 1 191 ? 14.714 -8.072 -7.167 1.00 47.31 191 ILE A C 1
ATOM 1463 O O . ILE A 1 191 ? 15.075 -9.018 -6.469 1.00 47.31 191 ILE A O 1
ATOM 1467 N N . GLY A 1 192 ? 13.511 -7.500 -7.054 1.00 57.94 192 GLY A N 1
ATOM 1468 C CA . GLY A 1 192 ? 12.471 -7.942 -6.118 1.00 57.94 192 GLY A CA 1
ATOM 1469 C C . GLY A 1 192 ? 12.227 -7.054 -4.889 1.00 57.94 192 GLY A C 1
ATOM 1470 O O . GLY A 1 192 ? 11.440 -7.456 -4.037 1.00 57.94 192 GLY A O 1
ATOM 1471 N N . SER A 1 193 ? 12.856 -5.878 -4.762 1.00 68.56 193 SER A N 1
ATOM 1472 C CA . SER A 1 193 ? 12.479 -4.903 -3.726 1.00 68.56 193 SER A CA 1
ATOM 1473 C C . SER A 1 193 ? 11.226 -4.123 -4.133 1.00 68.56 193 SER A C 1
ATOM 1475 O O . SER A 1 193 ? 11.231 -3.428 -5.149 1.00 68.56 193 SER A O 1
ATOM 1477 N N . GLU A 1 194 ? 10.168 -4.218 -3.335 1.00 80.69 194 GLU A N 1
ATOM 1478 C CA . GLU A 1 194 ? 8.950 -3.420 -3.482 1.00 80.69 194 GLU A CA 1
ATOM 1479 C C . GLU A 1 194 ? 9.001 -2.204 -2.549 1.00 80.69 194 GLU A C 1
ATOM 1481 O O . GLU A 1 194 ? 9.440 -2.314 -1.402 1.00 80.69 194 GLU A O 1
ATOM 1486 N N . THR A 1 195 ? 8.527 -1.056 -3.036 1.00 84.62 195 THR A N 1
ATOM 1487 C CA . THR A 1 195 ? 8.336 0.158 -2.233 1.00 84.62 195 THR A CA 1
ATOM 1488 C C . THR A 1 195 ? 6.867 0.285 -1.855 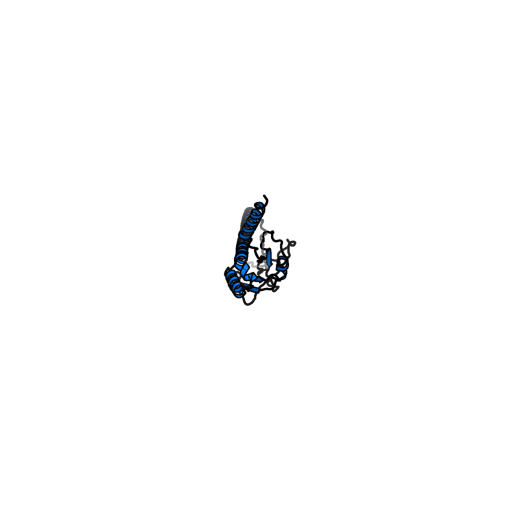1.00 84.62 195 THR A C 1
ATOM 1490 O O . THR A 1 195 ? 5.994 0.298 -2.721 1.00 84.62 195 THR A O 1
ATOM 1493 N N . ILE A 1 196 ? 6.595 0.406 -0.561 1.00 87.19 196 ILE A N 1
ATOM 1494 C CA . ILE A 1 196 ? 5.259 0.497 0.020 1.00 87.19 196 ILE A CA 1
ATOM 1495 C C . ILE A 1 196 ? 5.140 1.836 0.742 1.00 87.19 196 ILE A C 1
ATOM 1497 O O . ILE A 1 196 ? 6.022 2.222 1.504 1.00 87.19 196 ILE A O 1
ATOM 1501 N N . TYR A 1 197 ? 4.044 2.550 0.502 1.00 87.75 197 TYR A N 1
ATOM 1502 C CA . TYR A 1 197 ? 3.737 3.793 1.203 1.00 87.75 197 TYR A CA 1
ATOM 1503 C C . TYR A 1 197 ? 2.719 3.502 2.301 1.00 87.75 197 TYR A C 1
ATOM 1505 O O . TYR A 1 197 ? 1.579 3.143 2.014 1.00 87.75 197 TYR A O 1
ATOM 1513 N N . ASP A 1 198 ? 3.144 3.653 3.549 1.00 88.62 198 ASP A N 1
ATOM 1514 C CA . ASP A 1 198 ? 2.291 3.579 4.728 1.00 88.62 198 ASP A CA 1
ATOM 1515 C C . ASP A 1 198 ? 1.658 4.943 4.999 1.00 88.62 198 ASP A C 1
ATOM 1517 O O . ASP A 1 198 ? 2.345 5.965 4.941 1.00 88.62 198 ASP A O 1
ATOM 1521 N N . LEU A 1 199 ? 0.358 4.968 5.288 1.00 89.75 199 LEU A N 1
ATOM 1522 C CA . LEU A 1 199 ? -0.377 6.188 5.613 1.00 89.75 199 LEU A CA 1
ATOM 1523 C C . LEU A 1 199 ? -1.147 5.995 6.918 1.00 89.75 199 LEU A C 1
ATOM 1525 O O . LEU A 1 199 ? -2.112 5.233 6.969 1.00 89.75 199 LEU A O 1
ATOM 1529 N N . ALA A 1 200 ? -0.771 6.746 7.949 1.00 88.12 200 ALA A N 1
ATOM 1530 C CA . ALA A 1 200 ? -1.375 6.671 9.274 1.00 88.12 200 ALA A CA 1
ATOM 1531 C C . ALA A 1 200 ? -2.028 8.005 9.664 1.00 88.12 200 ALA A C 1
ATOM 1533 O O . ALA A 1 200 ? -1.472 9.079 9.439 1.00 88.12 200 ALA A O 1
ATOM 1534 N N . LEU A 1 201 ? -3.226 7.955 10.251 1.00 87.94 201 LEU A N 1
ATOM 1535 C CA . LEU A 1 201 ? -3.985 9.148 10.632 1.00 87.94 201 LEU A CA 1
ATOM 1536 C C . LEU A 1 201 ? -4.629 8.946 12.008 1.00 87.94 201 LEU A C 1
ATOM 1538 O O . LEU A 1 201 ? -5.438 8.026 12.148 1.00 87.94 201 LEU A O 1
ATOM 1542 N N . PRO A 1 202 ? -4.323 9.791 13.012 1.00 84.44 202 PRO A N 1
ATOM 1543 C CA . PRO A 1 202 ? -4.981 9.696 14.304 1.00 84.44 202 PRO A CA 1
ATOM 1544 C C . PRO A 1 202 ? -6.455 10.101 14.202 1.00 84.44 202 PRO A C 1
ATOM 1546 O O . PRO A 1 202 ? -6.842 11.014 13.461 1.00 84.44 202 PRO A O 1
ATOM 1549 N N . VAL A 1 203 ? -7.281 9.405 14.976 1.00 79.88 203 VAL A N 1
ATOM 1550 C CA . VAL A 1 203 ? -8.725 9.617 15.050 1.00 79.88 203 VAL A CA 1
ATOM 1551 C C . VAL A 1 203 ? -9.047 10.212 16.413 1.00 79.88 203 VAL A C 1
ATOM 1553 O O . VAL A 1 203 ? -8.964 9.534 17.435 1.00 79.88 203 VAL A O 1
ATOM 1556 N N . TYR A 1 204 ? -9.422 11.488 16.433 1.00 75.94 204 TYR A N 1
ATOM 1557 C CA . TYR A 1 204 ? -9.844 12.169 17.655 1.00 75.94 204 TYR A CA 1
ATOM 1558 C C . TYR A 1 204 ? -11.364 12.283 17.703 1.00 75.94 204 TYR A C 1
ATOM 1560 O O . TYR A 1 204 ? -12.027 12.454 16.676 1.00 75.94 204 TYR A O 1
ATOM 1568 N N . ARG A 1 205 ? -11.928 12.238 18.914 1.00 68.62 205 ARG A N 1
ATOM 1569 C CA . ARG A 1 205 ? -13.332 12.592 19.124 1.00 68.62 205 ARG A CA 1
ATOM 1570 C C . ARG A 1 205 ? -13.505 14.057 18.725 1.00 68.62 205 ARG A C 1
ATOM 1572 O O . ARG A 1 205 ? -12.941 14.945 19.354 1.00 68.62 205 ARG A O 1
ATOM 1579 N N . GLN A 1 206 ? -14.303 14.307 17.694 1.00 62.88 206 GLN A N 1
ATOM 1580 C CA . GLN A 1 206 ? -14.765 15.657 17.408 1.00 62.88 206 GLN A CA 1
ATOM 1581 C C . GLN A 1 206 ? -15.751 16.060 18.505 1.00 62.88 206 GLN A C 1
ATOM 1583 O O . GLN A 1 206 ? -16.824 15.466 18.625 1.00 62.88 206 GLN A O 1
ATOM 1588 N N . GLU A 1 207 ? -15.406 17.069 19.303 1.00 56.59 207 GLU A N 1
ATOM 1589 C CA . GLU A 1 207 ? -16.415 17.785 20.075 1.00 56.59 207 GLU A CA 1
ATOM 1590 C C . GLU A 1 207 ? -17.339 18.470 19.071 1.00 56.59 207 GLU A C 1
ATOM 1592 O O . GLU A 1 207 ? -16.992 19.478 18.452 1.00 56.59 207 GLU A O 1
ATOM 1597 N N . ARG A 1 208 ? -18.525 17.895 18.853 1.00 51.66 208 ARG A N 1
ATOM 1598 C CA . ARG A 1 208 ? -19.610 18.637 18.219 1.00 51.66 208 ARG A CA 1
ATOM 1599 C C . ARG A 1 208 ? -19.921 19.810 19.141 1.00 51.66 208 ARG A C 1
ATOM 1601 O O . ARG A 1 208 ? -20.662 19.643 20.105 1.00 51.66 208 ARG A O 1
ATOM 1608 N N . ARG A 1 209 ? -19.389 20.994 18.832 1.00 48.66 209 ARG A N 1
ATOM 1609 C CA . ARG A 1 209 ? -19.998 22.241 19.291 1.00 48.66 209 ARG A CA 1
ATOM 1610 C C . ARG A 1 209 ? -21.380 22.300 18.659 1.00 48.66 209 ARG A C 1
ATOM 1612 O O . ARG A 1 209 ? -21.528 22.634 17.487 1.00 48.66 209 ARG A O 1
ATOM 1619 N N . LEU A 1 210 ? -22.377 21.835 19.403 1.00 47.03 210 LEU A N 1
ATOM 1620 C CA . LEU A 1 210 ? -23.770 22.016 19.042 1.00 47.03 210 LEU A CA 1
ATOM 1621 C C . LEU A 1 210 ? -24.049 23.519 19.182 1.00 47.03 210 LEU A C 1
ATOM 1623 O O . LEU A 1 210 ? -23.925 24.030 20.296 1.00 47.03 210 LEU A O 1
ATOM 1627 N N . PRO A 1 211 ? -24.420 24.230 18.102 1.00 56.56 211 PRO A N 1
ATOM 1628 C CA . PRO A 1 211 ? -24.697 25.669 18.160 1.00 56.56 211 PRO A CA 1
ATOM 1629 C C . PRO A 1 211 ? -25.821 26.010 19.151 1.00 56.56 211 PRO A C 1
ATOM 1631 O O . PRO A 1 211 ? -25.927 27.136 19.614 1.00 56.56 211 PRO A O 1
ATOM 1634 N N . THR A 1 212 ? -26.631 25.022 19.538 1.00 55.59 212 THR A N 1
ATOM 1635 C CA . THR A 1 212 ? -27.696 25.160 20.532 1.00 55.59 212 THR A CA 1
ATOM 1636 C C . THR A 1 212 ? -27.186 25.558 21.922 1.00 55.59 212 THR A C 1
ATOM 1638 O O . THR A 1 212 ? -27.907 26.235 22.641 1.00 55.59 212 THR A O 1
ATOM 1641 N N . ILE A 1 213 ? -25.964 25.181 22.317 1.00 59.75 213 ILE A N 1
ATOM 1642 C CA . ILE A 1 213 ? -25.437 25.515 23.655 1.00 59.75 213 ILE A CA 1
ATOM 1643 C C . ILE A 1 213 ? -24.981 26.983 23.708 1.00 59.75 213 ILE A C 1
ATOM 1645 O O . ILE A 1 213 ? -25.198 27.649 24.717 1.00 59.75 213 ILE A O 1
ATOM 1649 N N . ASP A 1 214 ? -24.431 27.507 22.608 1.00 57.41 214 ASP A N 1
ATOM 1650 C CA . ASP A 1 214 ? -24.105 28.935 22.480 1.00 57.41 214 ASP A CA 1
ATOM 1651 C C . ASP A 1 214 ? -25.386 29.789 22.434 1.00 57.41 214 ASP A C 1
ATOM 1653 O O . ASP A 1 214 ? -25.461 30.807 23.115 1.00 57.41 214 ASP A O 1
ATOM 1657 N N . LEU A 1 215 ? -26.439 29.319 21.748 1.00 56.34 215 LEU A N 1
ATOM 1658 C CA . LEU A 1 215 ? -27.742 30.005 21.701 1.00 56.34 215 LEU A CA 1
ATOM 1659 C C . LEU A 1 215 ? -28.435 30.074 23.076 1.00 56.34 215 LEU A C 1
ATOM 1661 O O . LEU A 1 215 ? -28.983 31.111 23.438 1.00 56.34 215 LEU A O 1
ATOM 1665 N N . LEU A 1 216 ? -28.366 29.005 23.877 1.00 55.66 216 LEU A N 1
ATOM 1666 C CA . LEU A 1 216 ? -28.905 28.997 25.247 1.00 55.66 216 LEU A CA 1
ATOM 1667 C C . LEU A 1 216 ? -28.069 29.855 26.216 1.00 55.66 216 LEU A C 1
ATOM 1669 O O . LEU A 1 216 ? -28.589 30.381 27.203 1.00 55.66 216 LEU A O 1
ATOM 1673 N N . SER A 1 217 ? -26.775 30.010 25.934 1.00 57.81 217 SER A N 1
ATOM 1674 C CA . SER A 1 217 ? -25.871 30.859 26.718 1.00 57.81 217 SER A CA 1
ATOM 1675 C C . SER A 1 217 ? -26.060 32.348 26.401 1.00 57.81 217 SER A C 1
ATOM 1677 O O . SER A 1 217 ? -25.918 33.183 27.292 1.00 57.81 217 SER A O 1
ATOM 1679 N N . GLU A 1 218 ? -26.424 32.699 25.163 1.00 57.12 218 GLU A N 1
ATOM 1680 C CA . GLU A 1 218 ? -26.778 34.078 24.793 1.00 57.12 218 GLU A CA 1
ATOM 1681 C C . GLU A 1 218 ? -28.149 34.509 25.336 1.00 57.12 218 GLU A C 1
ATOM 1683 O O . GLU A 1 218 ? -28.289 35.648 25.786 1.00 57.12 218 GLU A O 1
ATOM 1688 N N . GLU A 1 219 ? -29.142 33.613 25.371 1.00 55.91 219 GLU A N 1
ATOM 1689 C CA . GLU A 1 219 ? -30.483 33.928 25.890 1.00 55.91 219 GLU A CA 1
ATOM 1690 C C . GLU A 1 219 ? -30.476 34.158 27.415 1.00 55.91 219 GLU A C 1
ATOM 1692 O O . GLU A 1 219 ? -31.080 35.106 27.919 1.00 55.91 219 GLU A O 1
ATOM 1697 N N . THR A 1 220 ? -29.694 33.371 28.162 1.00 55.84 220 THR A N 1
ATOM 1698 C CA . THR A 1 220 ? -29.578 33.502 29.629 1.00 55.84 220 THR A CA 1
ATOM 1699 C C . THR A 1 220 ? -28.782 34.734 30.091 1.00 55.84 220 THR A C 1
ATOM 1701 O O . THR A 1 220 ? -28.973 35.210 31.214 1.00 55.84 220 THR A O 1
ATOM 1704 N N . LEU A 1 221 ? -27.932 35.304 29.227 1.00 53.53 221 LEU A N 1
ATOM 1705 C CA . LEU A 1 221 ? -27.209 36.561 29.480 1.00 53.53 221 LEU A CA 1
ATOM 1706 C C . LEU A 1 221 ? -28.035 37.820 29.166 1.00 53.53 221 LEU A C 1
ATOM 1708 O O . LEU A 1 221 ? -27.714 38.899 29.672 1.00 53.53 221 LEU A O 1
ATOM 1712 N N . GLN A 1 222 ? -29.080 37.714 28.341 1.00 53.78 222 GLN A N 1
ATOM 1713 C CA . GLN A 1 222 ? -29.979 38.838 28.055 1.00 53.78 222 GLN A CA 1
ATOM 1714 C C . GLN A 1 222 ? -31.066 39.000 29.121 1.00 53.78 222 GLN A C 1
ATOM 1716 O O . GLN A 1 222 ? -31.343 40.131 29.520 1.00 53.78 222 GLN A O 1
ATOM 1721 N N . ASP A 1 223 ? -31.602 37.900 29.652 1.00 51.00 223 ASP A N 1
ATOM 1722 C CA . ASP A 1 223 ? -32.673 37.935 30.663 1.00 51.00 223 ASP A CA 1
ATOM 1723 C C . ASP A 1 223 ? -32.200 38.466 32.034 1.00 51.00 223 ASP A C 1
ATOM 1725 O O . ASP A 1 223 ? -32.965 38.990 32.840 1.00 51.00 223 ASP A O 1
ATOM 1729 N N . SER A 1 224 ? -30.891 38.426 32.291 1.00 52.56 224 SER A N 1
ATOM 1730 C CA . SER A 1 224 ? -30.284 38.970 33.514 1.00 52.56 224 SER A CA 1
ATOM 1731 C C . SER A 1 224 ? -29.934 40.468 33.433 1.00 52.56 224 SER A C 1
ATOM 1733 O O . SER A 1 224 ? -29.517 41.051 34.434 1.00 52.56 224 SER A O 1
ATOM 1735 N N . ARG A 1 225 ? -30.137 41.131 32.281 1.00 53.75 225 ARG A N 1
ATOM 1736 C CA . ARG A 1 225 ? -29.930 42.588 32.108 1.00 53.75 225 ARG A CA 1
ATOM 1737 C C . ARG A 1 225 ? -31.207 43.428 32.168 1.00 53.75 225 ARG A C 1
ATOM 1739 O O . ARG A 1 225 ? -31.109 44.650 32.219 1.00 53.75 225 ARG A O 1
ATOM 1746 N N . THR A 1 226 ? -32.382 42.808 32.188 1.00 53.44 226 THR A N 1
ATOM 1747 C CA . THR A 1 226 ? -33.687 43.495 32.183 1.00 53.44 226 THR A CA 1
ATOM 1748 C C . THR A 1 226 ? -34.335 43.622 33.562 1.00 53.44 226 THR A C 1
ATOM 1750 O O . THR A 1 226 ? -35.367 44.276 33.681 1.00 53.44 226 THR A O 1
ATOM 1753 N N . VAL A 1 227 ? -33.721 43.083 34.622 1.00 54.91 227 VAL A N 1
ATOM 1754 C CA . VAL A 1 227 ? -34.216 43.194 36.007 1.00 54.91 227 VAL A CA 1
ATOM 1755 C C . VAL A 1 227 ? -33.229 43.998 36.856 1.00 54.91 227 VAL A C 1
ATOM 1757 O O . VAL A 1 227 ? -32.543 43.477 37.730 1.00 54.91 227 VAL A O 1
ATOM 1760 N N . SER A 1 228 ? -33.100 45.287 36.559 1.00 48.34 228 SER A N 1
ATOM 1761 C CA . SER A 1 228 ? -32.524 46.293 37.464 1.00 48.34 228 SER A CA 1
ATOM 1762 C C . SER A 1 228 ? -33.032 47.671 37.037 1.00 48.34 228 SER A C 1
ATOM 1764 O O . SER A 1 228 ? -32.349 48.414 36.336 1.00 48.34 228 SER A O 1
ATOM 1766 N N . THR A 1 229 ? -34.270 47.963 37.430 1.00 41.16 229 THR A N 1
ATOM 1767 C CA . THR A 1 229 ? -34.831 49.319 37.558 1.00 41.16 229 THR A CA 1
ATOM 1768 C C . THR A 1 229 ? -35.065 49.596 39.025 1.00 41.16 229 THR A C 1
ATOM 1770 O O . THR A 1 229 ? -35.549 48.656 39.697 1.00 41.16 229 THR A O 1
#